Protein AF-A0A2K3P6F0-F1 (afdb_monomer_lite)

Sequence (197 aa):
LASSLGPRFYSNIFKCKQISETGAQQMLLDTQAVKTILLEIPSLGRQTSSAASYSKFVSREMSKAEALLKVILSPVDSVADTYRALLPEGTPMEFQRILELKGLKKADQQSILDDFNKHGPGIKQTQITPTIAPAPPVAPVVPNPTAVGLVASREDVLTRAAALGRGAATTGFKRFLALTEAAKDRKDGPFRKLFNP

InterPro domains:
  IPR031745 Vps53, C-terminal [PF16854] (26-104)
  IPR038260 Vps53, C-terminal domain superfamily [G3DSA:1.10.357.110] (5-129)
  IPR039766 Vacuolar protein sorting-associated protein 53 [PTHR12820] (1-183)

Secondary structure (DSSP, 8-state):
-HHHHHHHHHHHHTT-S---HHHHHHHHHHHHHHHHHHHHHHHHTT--SSHHHHHHHHHHHHHHHHHHHHHHHS-GGGHHHHHHHH-TT--HHHHHHHHHHTT--HHHHHHHHHHHHHTTT----------PPPPP-----------------S--SSS---------S-TTHHHHHHHHHTTTS-S-SGGGGSS--

Organism: Trifolium pratense (NCBI:txid57577)

Foldseek 3Di:
DLVPCLVVVQVVLLVAQAAELVRLVVVLVVLVVVLVVQLCVCVVVVNDPCSVVSNVSSCVSSQLSNLLSVLLNDDLVCSLVSCCVSPVVDDLVVSLSSCSRNVDDPVSSVVSSVVSVVCDPDDDDPPPDDPDDDDDDDDDDDDDDDDDDDDDDDDPDPDPDPDDDPDDDDPPPVVVVVVVVVVVPPPDDPPPPPDDD

Radius of gyration: 29.01 Å; chains: 1; bounding box: 74×65×80 Å

pLDDT: mean 73.56, std 22.17, range [33.72, 97.25]

Structure (mmCIF, N/CA/C/O backbone):
data_AF-A0A2K3P6F0-F1
#
_entry.id   AF-A0A2K3P6F0-F1
#
loop_
_atom_site.group_PDB
_atom_site.id
_atom_site.type_symbol
_atom_site.label_atom_id
_atom_site.label_alt_id
_atom_site.label_comp_id
_atom_site.label_asym_id
_atom_site.label_entity_id
_atom_site.label_seq_id
_atom_site.pdbx_PDB_ins_code
_atom_site.Cartn_x
_atom_site.Cartn_y
_atom_site.Cartn_z
_atom_site.occupancy
_atom_site.B_iso_or_equiv
_atom_site.auth_seq_id
_atom_site.auth_comp_id
_atom_site.auth_asym_id
_atom_site.auth_atom_id
_atom_site.pdbx_PDB_model_num
ATOM 1 N N . LEU A 1 1 ? 2.469 1.420 -19.911 1.00 66.06 1 LEU A N 1
ATOM 2 C CA . LEU A 1 1 ? 1.904 0.329 -19.078 1.00 66.06 1 LEU A CA 1
ATOM 3 C C . LEU A 1 1 ? 2.317 0.485 -17.614 1.00 66.06 1 LEU A C 1
ATOM 5 O O . LEU A 1 1 ? 1.458 0.813 -16.813 1.00 66.06 1 LEU A O 1
ATOM 9 N N . ALA A 1 2 ? 3.606 0.393 -17.264 1.00 72.38 2 ALA A N 1
ATOM 10 C CA . ALA A 1 2 ? 4.069 0.651 -15.890 1.00 72.38 2 ALA A CA 1
ATOM 11 C C . ALA A 1 2 ? 3.702 2.045 -15.351 1.00 72.38 2 ALA A C 1
ATOM 13 O O . ALA A 1 2 ? 3.219 2.152 -14.228 1.00 72.38 2 ALA A O 1
ATOM 14 N N . SER A 1 3 ? 3.861 3.089 -16.177 1.00 76.38 3 SER A N 1
ATOM 15 C CA . SER A 1 3 ? 3.563 4.486 -15.819 1.00 76.38 3 SER A CA 1
ATOM 16 C C . SER A 1 3 ? 2.124 4.718 -15.362 1.00 76.38 3 SER A C 1
ATOM 18 O O . SER A 1 3 ? 1.876 5.627 -14.582 1.00 76.38 3 SER A O 1
ATOM 20 N N . SER A 1 4 ? 1.178 3.898 -15.829 1.00 80.75 4 SER A N 1
ATOM 21 C CA . SER A 1 4 ? -0.219 3.962 -15.402 1.00 80.75 4 SER A CA 1
ATOM 22 C C . SER A 1 4 ? -0.575 2.878 -14.388 1.00 80.75 4 SER A C 1
ATOM 24 O O . SER A 1 4 ? -1.442 3.111 -13.555 1.00 80.75 4 SER A O 1
ATOM 26 N N . LEU A 1 5 ? 0.068 1.708 -14.425 1.00 85.25 5 LEU A N 1
ATOM 27 C CA . LEU A 1 5 ? -0.262 0.587 -13.547 1.00 85.25 5 LEU A CA 1
ATOM 28 C C . LEU A 1 5 ? 0.133 0.843 -12.090 1.00 85.25 5 LEU A C 1
ATOM 30 O O . LEU A 1 5 ? -0.704 0.637 -11.222 1.00 85.25 5 LEU A O 1
ATOM 34 N N . GLY A 1 6 ? 1.357 1.313 -11.823 1.00 84.44 6 GLY A N 1
ATOM 35 C CA . GLY A 1 6 ? 1.846 1.532 -10.453 1.00 84.44 6 GLY A CA 1
ATOM 36 C C . GLY A 1 6 ? 0.953 2.486 -9.645 1.00 84.44 6 GLY A C 1
ATOM 37 O O . GLY A 1 6 ? 0.367 2.060 -8.646 1.00 84.44 6 GLY A O 1
ATOM 38 N N . PRO A 1 7 ? 0.738 3.729 -10.122 1.00 86.06 7 PRO A N 1
ATOM 39 C CA . PRO A 1 7 ? -0.142 4.682 -9.449 1.00 86.06 7 PRO A CA 1
ATOM 40 C C . PRO A 1 7 ? -1.581 4.169 -9.308 1.00 86.06 7 PRO A C 1
ATOM 42 O O . PRO A 1 7 ? -2.187 4.285 -8.245 1.00 86.06 7 PRO A O 1
ATOM 45 N N . ARG A 1 8 ? -2.135 3.539 -10.357 1.00 89.12 8 ARG A N 1
ATOM 46 C CA . ARG A 1 8 ? -3.507 3.005 -10.315 1.00 89.12 8 ARG A CA 1
ATOM 47 C C . ARG A 1 8 ? -3.648 1.840 -9.345 1.00 89.12 8 ARG A C 1
ATOM 49 O O . ARG A 1 8 ? -4.701 1.720 -8.729 1.00 89.12 8 ARG A O 1
ATOM 56 N N . PHE A 1 9 ? -2.631 0.991 -9.216 1.00 90.19 9 PHE A N 1
ATOM 57 C CA . PHE A 1 9 ? -2.636 -0.130 -8.283 1.00 90.19 9 PHE A CA 1
ATOM 58 C C . PHE A 1 9 ? -2.706 0.382 -6.844 1.00 90.19 9 PHE A C 1
ATOM 60 O O . PHE A 1 9 ? -3.636 0.023 -6.128 1.00 90.19 9 PHE A O 1
ATOM 67 N N . TYR A 1 10 ? -1.821 1.314 -6.475 1.00 90.62 10 TYR A N 1
ATOM 68 C CA . TYR A 1 10 ? -1.845 1.976 -5.168 1.00 90.62 10 TYR A CA 1
ATOM 69 C C . TYR A 1 10 ? -3.210 2.623 -4.877 1.00 90.62 10 TYR A C 1
ATOM 71 O O . TYR A 1 10 ? -3.832 2.335 -3.855 1.00 90.62 10 TYR A O 1
ATOM 79 N N . SER A 1 11 ? -3.746 3.414 -5.816 1.00 91.31 11 SER A N 1
ATOM 80 C CA . SER A 1 11 ? -5.068 4.036 -5.656 1.00 91.31 11 SER A CA 1
ATOM 81 C C . SER A 1 11 ? -6.217 3.029 -5.560 1.00 91.31 11 SER A C 1
ATOM 83 O O . SER A 1 11 ? -7.222 3.314 -4.915 1.00 91.31 11 SER A O 1
ATOM 85 N N . ASN A 1 12 ? -6.116 1.869 -6.213 1.00 92.88 12 ASN A N 1
ATOM 86 C CA . ASN A 1 12 ? -7.161 0.850 -6.162 1.00 92.88 12 ASN A CA 1
ATOM 87 C C . ASN A 1 12 ? -7.203 0.123 -4.813 1.00 92.88 12 ASN A C 1
ATOM 89 O O . ASN A 1 12 ? -8.292 -0.275 -4.413 1.00 92.88 12 ASN A O 1
ATOM 93 N N . ILE A 1 13 ? -6.085 0.010 -4.084 1.00 94.00 13 ILE A N 1
ATOM 94 C CA . ILE A 1 13 ? -6.097 -0.569 -2.730 1.00 94.00 13 ILE A CA 1
ATOM 95 C C . ILE A 1 13 ? -6.965 0.287 -1.792 1.00 94.00 13 ILE A C 1
ATOM 97 O O . ILE A 1 13 ? -7.794 -0.243 -1.059 1.00 94.00 13 ILE A O 1
ATOM 101 N N . PHE A 1 14 ? -6.884 1.616 -1.896 1.00 93.69 14 PHE A N 1
ATOM 102 C CA . PHE A 1 14 ? -7.736 2.538 -1.129 1.00 93.69 14 PHE A CA 1
ATOM 103 C C . PHE A 1 14 ? -9.224 2.522 -1.507 1.00 93.69 14 PHE A C 1
ATOM 105 O O . PHE A 1 14 ? -10.037 3.126 -0.808 1.00 93.69 14 PHE A O 1
ATOM 112 N N . LYS A 1 15 ? -9.607 1.856 -2.603 1.00 93.38 15 LYS A N 1
ATOM 113 C CA . LYS A 1 15 ? -11.022 1.663 -2.962 1.00 93.38 15 LYS A CA 1
ATOM 114 C C . LYS A 1 15 ? -11.649 0.467 -2.254 1.00 93.38 15 LYS A C 1
ATOM 116 O O . LYS A 1 15 ? -12.871 0.331 -2.279 1.00 93.38 15 LYS A O 1
ATOM 121 N N . CYS A 1 16 ? -10.845 -0.404 -1.649 1.00 92.94 16 CYS A N 1
ATOM 122 C CA . CYS A 1 16 ? -11.364 -1.474 -0.814 1.00 92.94 16 CYS A CA 1
ATOM 123 C C . CYS A 1 16 ? -12.091 -0.870 0.396 1.00 92.94 16 CYS A C 1
ATOM 125 O O . CYS A 1 16 ? -11.668 0.138 0.953 1.00 92.94 16 CYS A O 1
ATOM 127 N N . LYS A 1 17 ? -13.205 -1.483 0.809 1.00 92.19 17 LYS A N 1
ATOM 128 C CA . LYS A 1 17 ? -13.909 -1.076 2.036 1.00 92.19 17 LYS A CA 1
ATOM 129 C C . LYS A 1 17 ? -13.172 -1.563 3.282 1.00 92.19 17 LYS A C 1
ATOM 131 O O . LYS A 1 17 ? -13.077 -0.847 4.265 1.00 92.19 17 LYS A O 1
ATOM 136 N N . GLN A 1 18 ? -12.706 -2.804 3.219 1.00 94.38 18 GLN A N 1
ATOM 137 C CA . GLN A 1 18 ? -11.930 -3.482 4.244 1.00 94.38 18 GLN A CA 1
ATOM 138 C C . GLN A 1 18 ? -11.065 -4.539 3.557 1.00 94.38 18 GLN A C 1
ATOM 140 O O . GLN A 1 18 ? -11.449 -5.063 2.505 1.00 94.38 18 GLN A O 1
ATOM 145 N N . ILE A 1 19 ? -9.930 -4.865 4.153 1.00 95.94 19 ILE A N 1
ATOM 146 C CA . ILE A 1 19 ? -9.002 -5.890 3.698 1.00 95.94 19 ILE A CA 1
ATOM 147 C C . ILE A 1 19 ? -8.719 -6.782 4.905 1.00 95.94 19 ILE A C 1
ATOM 149 O O . ILE A 1 19 ? -8.200 -6.318 5.918 1.00 95.94 19 ILE A O 1
ATOM 153 N N . SER A 1 20 ? -9.102 -8.058 4.813 1.00 95.50 20 SER A N 1
ATOM 154 C CA . SER A 1 20 ? -8.792 -9.033 5.860 1.00 95.50 20 SER A CA 1
ATOM 155 C C . SER A 1 20 ? -7.288 -9.277 5.933 1.00 95.50 20 SER A C 1
ATOM 157 O O . SER A 1 20 ? -6.569 -9.068 4.958 1.00 95.50 20 SER A O 1
ATOM 159 N N . GLU A 1 21 ? -6.810 -9.791 7.062 1.00 93.38 21 GLU A N 1
ATOM 160 C CA . GLU A 1 21 ? -5.396 -10.135 7.223 1.00 93.38 21 GLU A CA 1
ATOM 161 C C . GLU A 1 21 ? -4.917 -11.118 6.142 1.00 93.38 21 GLU A C 1
ATOM 163 O O . GLU A 1 21 ? -3.94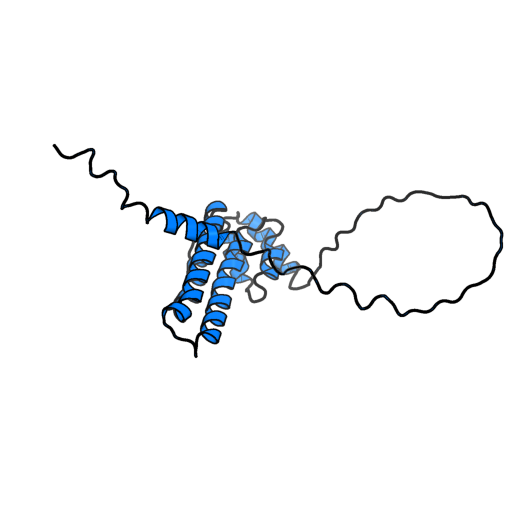5 -10.847 5.439 1.00 93.38 21 GLU A O 1
ATOM 168 N N . THR A 1 22 ? -5.657 -12.209 5.926 1.00 95.75 22 THR A N 1
ATOM 169 C CA . THR A 1 22 ? -5.357 -13.191 4.871 1.00 95.75 22 THR A CA 1
ATOM 170 C C . THR A 1 22 ? -5.427 -12.583 3.469 1.00 95.75 22 THR A C 1
ATOM 172 O O . THR A 1 22 ? -4.601 -12.897 2.613 1.00 95.75 22 THR A O 1
ATOM 175 N N . GLY A 1 23 ? -6.371 -11.666 3.231 1.00 95.50 23 GLY A N 1
ATOM 176 C CA . GLY A 1 23 ? -6.487 -10.939 1.969 1.00 95.50 23 GLY A CA 1
ATOM 177 C C . GLY A 1 23 ? -5.287 -10.027 1.722 1.00 95.50 23 GLY A C 1
ATOM 178 O O . GLY A 1 23 ? -4.731 -10.032 0.629 1.00 95.50 23 GLY A O 1
ATOM 179 N N . ALA A 1 24 ? -4.834 -9.301 2.745 1.00 96.12 24 ALA A N 1
ATOM 180 C CA . ALA A 1 24 ? -3.652 -8.450 2.668 1.00 96.12 24 ALA A CA 1
ATOM 181 C C . ALA A 1 24 ? -2.368 -9.270 2.452 1.00 96.12 24 ALA A C 1
ATOM 183 O O . ALA A 1 24 ? -1.518 -8.858 1.662 1.00 96.12 24 ALA A O 1
ATOM 184 N N . GLN A 1 25 ? -2.244 -10.444 3.085 1.00 96.88 25 GLN A N 1
ATOM 185 C CA . GLN A 1 25 ? -1.130 -11.371 2.850 1.00 96.88 25 GLN A CA 1
ATOM 186 C C . GLN A 1 25 ? -1.082 -11.811 1.382 1.00 96.88 25 GLN A C 1
ATOM 188 O O . GLN A 1 25 ? -0.035 -11.695 0.745 1.00 96.88 25 GLN A O 1
ATOM 193 N N . GLN A 1 26 ? -2.213 -12.247 0.819 1.00 97.19 26 GLN A N 1
ATOM 194 C CA . GLN A 1 26 ? -2.269 -12.671 -0.580 1.00 97.19 26 GLN A CA 1
ATOM 195 C C . GLN A 1 26 ? -2.020 -11.504 -1.544 1.00 97.19 26 GLN A C 1
ATOM 197 O O . GLN A 1 26 ? -1.203 -11.624 -2.454 1.00 97.19 26 GLN A O 1
ATOM 202 N N . MET A 1 27 ? -2.636 -10.343 -1.300 1.00 96.50 27 MET A N 1
ATOM 203 C CA . MET A 1 27 ? -2.393 -9.139 -2.098 1.00 96.50 27 MET A CA 1
ATOM 204 C C . MET A 1 27 ? -0.917 -8.729 -2.080 1.00 96.50 27 MET A C 1
ATOM 206 O O . MET A 1 27 ? -0.412 -8.237 -3.090 1.00 96.50 27 MET A O 1
ATOM 210 N N . LEU A 1 28 ? -0.205 -8.929 -0.966 1.00 96.81 28 LEU A N 1
ATOM 211 C CA . LEU A 1 28 ? 1.223 -8.633 -0.879 1.00 96.81 28 LEU A CA 1
ATOM 212 C C . LEU A 1 28 ? 2.047 -9.582 -1.761 1.00 96.81 28 LEU A C 1
ATOM 214 O O . LEU A 1 28 ? 2.931 -9.114 -2.482 1.00 96.81 28 LEU A O 1
ATOM 218 N N . LEU A 1 29 ? 1.728 -10.880 -1.767 1.00 97.25 29 LEU A N 1
ATOM 219 C CA . LEU A 1 29 ? 2.357 -11.859 -2.664 1.00 97.25 29 LEU A CA 1
ATOM 220 C C . LEU A 1 29 ? 2.105 -11.510 -4.137 1.00 97.25 29 LEU A C 1
ATOM 222 O O . LEU A 1 29 ? 3.042 -11.467 -4.938 1.00 97.25 29 LEU A O 1
ATOM 226 N N . ASP A 1 30 ? 0.861 -11.180 -4.480 1.00 95.44 30 ASP A N 1
ATOM 227 C CA . ASP A 1 30 ? 0.480 -10.799 -5.840 1.00 95.44 30 ASP A CA 1
ATOM 228 C C . ASP A 1 30 ? 1.199 -9.511 -6.271 1.00 95.44 30 ASP A C 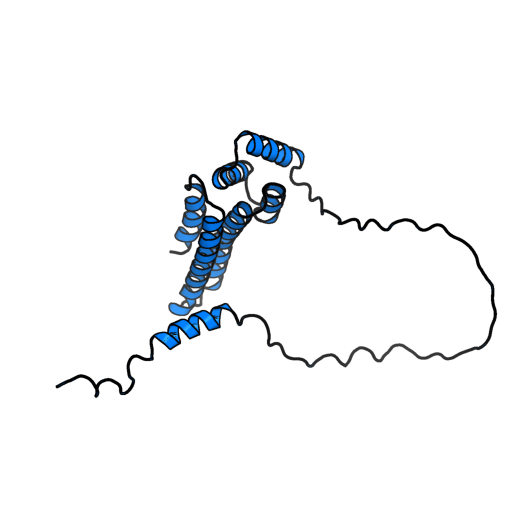1
ATOM 230 O O . ASP A 1 30 ? 1.701 -9.409 -7.392 1.00 95.44 30 ASP A O 1
ATOM 234 N N . THR A 1 31 ? 1.337 -8.541 -5.362 1.00 95.69 31 THR A N 1
ATOM 235 C CA . THR A 1 31 ? 2.079 -7.291 -5.602 1.00 95.69 31 THR A CA 1
ATOM 236 C C . THR A 1 31 ? 3.544 -7.573 -5.944 1.00 95.69 31 THR A C 1
ATOM 238 O O . THR A 1 31 ? 4.088 -6.971 -6.874 1.00 95.69 31 THR A O 1
ATOM 241 N N . GLN A 1 32 ? 4.185 -8.513 -5.243 1.00 96.00 32 GLN A N 1
ATOM 242 C CA . GLN A 1 32 ? 5.564 -8.923 -5.526 1.00 96.00 32 GLN A CA 1
ATOM 243 C C . GLN A 1 32 ? 5.698 -9.639 -6.870 1.00 96.00 32 GLN A C 1
ATOM 245 O O . GLN A 1 32 ? 6.648 -9.373 -7.617 1.00 96.00 32 GLN A O 1
ATOM 250 N N . ALA A 1 33 ? 4.734 -10.496 -7.214 1.00 95.12 33 ALA A N 1
ATOM 251 C CA . ALA A 1 33 ? 4.689 -11.152 -8.515 1.00 95.12 33 ALA A CA 1
ATOM 252 C C . ALA A 1 33 ? 4.545 -10.120 -9.647 1.00 95.12 33 ALA A C 1
ATOM 254 O O . ALA A 1 33 ? 5.340 -10.121 -10.587 1.00 95.12 33 ALA A O 1
ATOM 255 N N . VAL A 1 34 ? 3.608 -9.172 -9.520 1.00 93.81 34 VAL A N 1
ATOM 256 C CA . VAL A 1 34 ? 3.411 -8.086 -10.494 1.00 93.81 34 VAL A CA 1
ATOM 257 C C . VAL A 1 34 ? 4.665 -7.223 -10.618 1.00 93.81 34 VAL A C 1
ATOM 259 O O . VAL A 1 34 ? 5.094 -6.935 -11.733 1.00 93.81 34 VAL A O 1
ATOM 262 N N . LYS A 1 35 ? 5.297 -6.839 -9.501 1.00 94.31 35 LYS A N 1
ATOM 263 C CA . LYS A 1 35 ? 6.553 -6.072 -9.512 1.00 94.31 35 LYS A CA 1
ATOM 264 C C . LYS A 1 35 ? 7.647 -6.810 -10.280 1.00 94.31 35 LYS A C 1
ATOM 266 O O . LYS A 1 35 ? 8.296 -6.204 -11.126 1.00 94.31 35 LYS A O 1
ATOM 271 N N . THR A 1 36 ? 7.812 -8.105 -10.018 1.00 93.75 36 THR A N 1
ATOM 272 C CA . THR A 1 36 ? 8.792 -8.954 -10.708 1.00 93.75 36 THR A CA 1
ATOM 273 C C . THR A 1 36 ? 8.522 -8.993 -12.208 1.00 93.75 36 THR A C 1
ATOM 275 O O . THR A 1 36 ? 9.406 -8.662 -12.990 1.00 93.75 36 THR A O 1
ATOM 278 N N . ILE A 1 37 ? 7.285 -9.291 -12.619 1.00 92.12 37 ILE A N 1
ATOM 279 C CA . ILE A 1 37 ? 6.902 -9.335 -14.037 1.00 92.12 37 ILE A CA 1
ATOM 280 C C . ILE A 1 37 ? 7.171 -7.987 -14.711 1.00 92.12 37 ILE A C 1
ATOM 282 O O . ILE A 1 37 ? 7.752 -7.946 -15.791 1.00 92.12 37 ILE A O 1
ATOM 286 N N . LEU A 1 38 ? 6.792 -6.875 -14.072 1.00 90.88 38 LEU A N 1
ATOM 287 C CA . LEU A 1 38 ? 7.016 -5.544 -14.626 1.00 90.88 38 LEU A CA 1
ATOM 288 C C . LEU A 1 38 ? 8.499 -5.248 -14.829 1.00 90.88 38 LEU A C 1
ATOM 290 O O . LEU A 1 38 ? 8.823 -4.645 -15.848 1.00 90.88 38 LEU A O 1
ATOM 294 N N . LEU A 1 39 ? 9.373 -5.656 -13.905 1.00 91.00 39 LEU A N 1
ATOM 295 C CA . LEU A 1 39 ? 10.823 -5.457 -14.005 1.00 91.00 39 LEU A CA 1
ATOM 296 C C . LEU A 1 39 ? 11.480 -6.310 -15.099 1.00 91.00 39 LEU A C 1
ATOM 298 O O . LEU A 1 39 ? 12.493 -5.885 -15.647 1.00 91.00 39 LEU A O 1
ATOM 302 N N . GLU A 1 40 ? 10.888 -7.449 -15.460 1.00 89.88 40 GLU A N 1
ATOM 303 C CA . GLU A 1 40 ? 11.360 -8.301 -16.560 1.00 89.88 40 GLU A CA 1
ATOM 304 C C . GLU A 1 40 ? 10.936 -7.769 -17.949 1.00 89.88 40 GLU A C 1
ATOM 306 O O . GLU A 1 40 ? 11.546 -8.097 -18.959 1.00 89.88 40 GLU A O 1
ATOM 311 N N . ILE A 1 41 ? 9.929 -6.892 -18.061 1.00 88.19 41 ILE A N 1
ATOM 312 C CA . ILE A 1 41 ? 9.446 -6.412 -19.378 1.00 88.19 41 ILE A CA 1
ATOM 313 C C . ILE A 1 41 ? 10.561 -5.836 -20.286 1.00 88.19 41 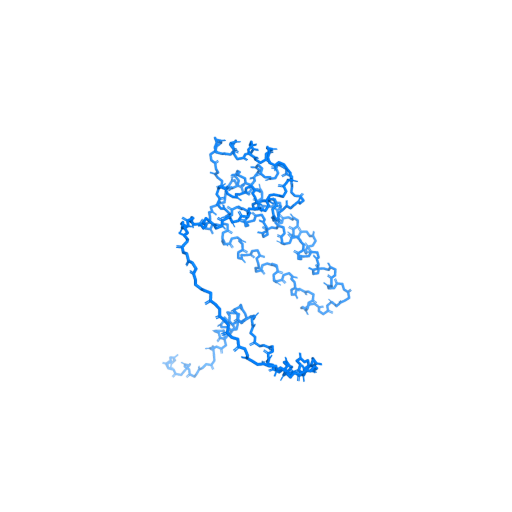ILE A C 1
ATOM 315 O O . ILE A 1 41 ? 10.599 -6.199 -21.467 1.00 88.19 41 ILE A O 1
ATOM 319 N N . PRO A 1 42 ? 11.480 -4.966 -19.813 1.00 86.00 42 PRO A N 1
ATOM 320 C CA . PRO A 1 42 ? 12.544 -4.429 -20.664 1.00 86.00 42 PRO A CA 1
ATOM 321 C C . PRO A 1 42 ? 13.503 -5.500 -21.206 1.00 86.00 42 PRO A C 1
ATOM 323 O O . PRO A 1 42 ? 13.970 -5.369 -22.341 1.00 86.00 42 PRO A O 1
ATOM 326 N N . SER A 1 43 ? 13.778 -6.561 -20.430 1.00 81.56 43 SER A N 1
ATOM 327 C CA . SER A 1 43 ? 14.650 -7.664 -20.860 1.00 81.56 43 SER A CA 1
ATOM 328 C C . SER A 1 43 ? 13.971 -8.529 -21.926 1.00 81.56 43 SER A C 1
ATOM 330 O O . SER A 1 43 ? 14.624 -8.901 -22.901 1.00 81.56 43 SER A O 1
ATOM 332 N N . LEU A 1 44 ? 12.653 -8.744 -21.826 1.00 81.44 44 LEU A N 1
ATOM 333 C CA . LEU A 1 44 ? 11.858 -9.427 -22.855 1.00 81.44 44 LEU A CA 1
ATOM 334 C C . LEU A 1 44 ? 11.807 -8.639 -24.177 1.00 81.44 44 LEU A C 1
ATOM 336 O O . LEU A 1 44 ? 11.816 -9.229 -25.255 1.00 81.44 44 LEU A O 1
ATOM 340 N N . GLY A 1 45 ? 11.771 -7.306 -24.106 1.00 76.62 45 GLY A N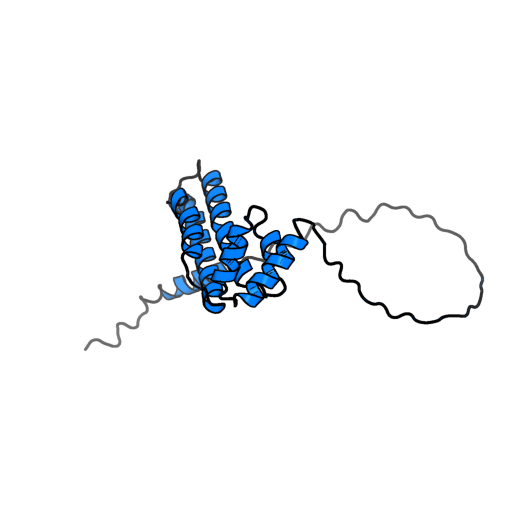 1
ATOM 341 C CA . GLY A 1 45 ? 11.663 -6.428 -25.277 1.00 76.62 45 GLY A CA 1
ATOM 342 C C . GLY A 1 45 ? 12.986 -6.043 -25.951 1.00 76.62 45 GLY A C 1
ATOM 343 O O . GLY A 1 45 ? 12.956 -5.237 -26.880 1.00 76.62 45 GLY A O 1
ATOM 344 N N . ARG A 1 46 ? 14.145 -6.539 -25.476 1.00 74.88 46 ARG A N 1
ATOM 345 C CA . ARG A 1 46 ? 15.500 -6.076 -25.878 1.00 74.88 46 ARG A CA 1
ATOM 346 C C . ARG A 1 46 ? 15.689 -4.546 -25.794 1.00 74.88 46 ARG A C 1
ATOM 348 O O . ARG A 1 46 ? 16.527 -3.974 -26.486 1.00 74.88 46 ARG A O 1
ATOM 355 N N . GLN A 1 47 ? 14.926 -3.868 -24.938 1.00 68.94 47 GLN A N 1
ATOM 356 C CA . GLN A 1 47 ? 14.964 -2.414 -24.766 1.00 68.94 47 GLN A CA 1
ATOM 357 C C . GLN A 1 47 ? 15.928 -2.072 -23.626 1.00 68.94 47 GLN A C 1
ATOM 359 O O . GLN A 1 47 ? 15.555 -2.116 -22.457 1.00 68.94 47 GLN A O 1
ATOM 364 N N . THR A 1 48 ? 17.185 -1.756 -23.946 1.00 65.44 48 THR A N 1
ATOM 365 C CA . THR A 1 48 ? 18.243 -1.556 -22.936 1.00 65.44 48 THR A CA 1
ATOM 366 C C . THR A 1 48 ? 18.430 -0.094 -22.523 1.00 65.44 48 THR A C 1
ATOM 368 O O . THR A 1 48 ? 18.761 0.186 -21.373 1.00 65.44 48 THR A O 1
ATOM 371 N N . SER A 1 49 ? 18.168 0.855 -23.422 1.00 63.25 49 SER A N 1
ATOM 372 C CA . SER A 1 49 ? 18.497 2.278 -23.253 1.00 63.25 49 SER A CA 1
ATOM 373 C C . SER A 1 49 ? 17.587 3.037 -22.274 1.00 63.25 49 SER A C 1
ATOM 375 O O . SER A 1 49 ? 18.018 4.028 -21.691 1.00 63.25 49 SER A O 1
ATOM 377 N N . SER A 1 50 ? 16.362 2.565 -22.025 1.00 68.19 50 SER A N 1
ATOM 378 C CA . SER A 1 50 ? 15.408 3.163 -21.067 1.00 68.19 50 SER A CA 1
ATOM 379 C C . SER A 1 50 ? 15.118 2.277 -19.843 1.00 68.19 50 SER A C 1
ATOM 381 O O . SER A 1 50 ? 14.377 2.682 -18.939 1.00 68.19 50 SER A O 1
ATOM 383 N N . ALA A 1 51 ? 15.736 1.091 -19.775 1.00 78.38 51 ALA A N 1
ATOM 384 C CA . ALA A 1 51 ? 15.450 0.069 -18.769 1.00 78.38 51 ALA A CA 1
ATOM 385 C C . ALA A 1 51 ? 15.716 0.549 -17.335 1.00 78.38 51 ALA A C 1
ATOM 387 O O . ALA A 1 51 ? 14.928 0.275 -16.436 1.00 78.38 51 ALA A O 1
ATOM 388 N N . ALA A 1 52 ? 16.786 1.317 -17.108 1.00 84.62 52 ALA A N 1
ATOM 389 C CA . ALA A 1 52 ? 17.154 1.768 -15.765 1.00 84.62 52 ALA A CA 1
ATOM 390 C C . ALA A 1 52 ? 16.123 2.739 -15.157 1.00 84.62 52 ALA A C 1
ATOM 392 O O . ALA A 1 52 ? 15.721 2.576 -14.003 1.00 84.62 52 ALA A O 1
ATOM 393 N N . SER A 1 53 ? 15.668 3.734 -15.924 1.00 87.50 53 SER A N 1
ATOM 394 C CA . SER A 1 53 ? 14.654 4.698 -15.470 1.00 87.50 53 SER A CA 1
ATOM 395 C C . SER A 1 53 ? 13.298 4.029 -15.268 1.00 87.50 53 SER A C 1
ATOM 397 O O . SER A 1 53 ? 12.623 4.288 -14.271 1.00 87.50 53 SER A O 1
ATOM 399 N N . TYR A 1 54 ? 12.933 3.114 -16.169 1.00 89.12 54 TYR A N 1
ATOM 400 C CA . TYR A 1 54 ? 11.731 2.299 -16.040 1.00 89.12 54 TYR A CA 1
ATOM 401 C C . TYR A 1 54 ? 11.758 1.443 -14.764 1.00 89.12 54 TYR A C 1
ATOM 403 O O . TYR A 1 54 ? 10.824 1.504 -13.964 1.00 89.12 54 TYR A O 1
ATOM 411 N N . SER A 1 55 ? 12.842 0.701 -14.521 1.00 90.31 55 SER A N 1
ATOM 412 C CA . SER A 1 55 ? 12.959 -0.178 -13.353 1.00 90.31 55 SER A CA 1
ATOM 413 C C . SER A 1 55 ? 12.960 0.601 -12.042 1.00 90.31 55 SER A C 1
ATOM 415 O O . SER A 1 55 ? 12.345 0.159 -11.071 1.00 90.31 55 SER A O 1
ATOM 417 N N . LYS A 1 56 ? 13.579 1.791 -12.008 1.00 91.88 56 LYS A N 1
ATOM 418 C CA . LYS A 1 56 ? 13.494 2.707 -10.858 1.00 91.88 56 LYS A CA 1
ATOM 419 C C . LYS A 1 56 ? 12.057 3.163 -10.609 1.00 91.88 56 LYS A C 1
ATOM 421 O O . LYS A 1 56 ? 11.603 3.126 -9.467 1.00 91.88 56 LYS A O 1
ATOM 426 N N . PHE A 1 57 ? 11.338 3.552 -11.662 1.00 91.19 57 PHE A N 1
ATOM 427 C CA . PHE A 1 57 ? 9.942 3.972 -11.559 1.00 91.19 57 PHE A CA 1
ATOM 428 C C . PHE A 1 57 ? 9.042 2.839 -11.045 1.00 91.19 57 PHE A C 1
ATOM 430 O O . PHE A 1 57 ? 8.346 3.020 -10.049 1.00 91.19 57 PHE A O 1
ATOM 437 N N . VAL A 1 58 ? 9.105 1.651 -11.660 1.00 92.69 58 VAL A N 1
ATOM 438 C CA . VAL A 1 58 ? 8.345 0.464 -11.226 1.00 92.69 58 VAL A CA 1
ATOM 439 C C . VAL A 1 58 ? 8.675 0.111 -9.783 1.00 92.69 58 VAL A C 1
ATOM 441 O O . VAL A 1 58 ? 7.771 -0.099 -8.979 1.00 92.69 58 VAL A O 1
ATOM 444 N N . SER A 1 59 ? 9.963 0.081 -9.435 1.00 93.19 59 SER A N 1
ATOM 445 C CA . SER A 1 59 ? 10.392 -0.241 -8.075 1.00 93.19 59 SER A CA 1
ATOM 446 C C . SER A 1 59 ? 9.820 0.746 -7.070 1.00 93.19 59 SER A C 1
ATOM 448 O O . SER A 1 59 ? 9.297 0.309 -6.051 1.00 93.19 59 SER A O 1
ATOM 450 N N . ARG A 1 60 ? 9.859 2.053 -7.354 1.00 92.25 60 ARG A N 1
ATOM 451 C CA . ARG A 1 60 ? 9.300 3.085 -6.474 1.00 92.25 60 ARG A CA 1
ATOM 452 C C . ARG A 1 60 ? 7.794 2.916 -6.291 1.00 92.25 60 ARG A C 1
ATOM 454 O O . ARG A 1 60 ? 7.333 2.852 -5.157 1.00 92.25 60 ARG A O 1
ATOM 461 N N . GLU A 1 61 ? 7.042 2.822 -7.383 1.00 91.69 61 GLU A N 1
ATOM 462 C CA . GLU A 1 61 ? 5.577 2.794 -7.316 1.00 91.69 61 GLU A CA 1
ATOM 463 C C . GLU A 1 61 ? 5.050 1.495 -6.701 1.00 91.69 61 GLU A C 1
ATOM 465 O O . GLU A 1 61 ? 4.178 1.533 -5.836 1.00 91.69 61 GLU A O 1
ATOM 470 N N . MET A 1 62 ? 5.631 0.348 -7.058 1.00 94.31 62 MET A N 1
ATOM 471 C CA . MET A 1 62 ? 5.233 -0.933 -6.470 1.00 94.31 62 MET A CA 1
ATOM 472 C C . MET A 1 62 ? 5.642 -1.037 -4.994 1.00 94.31 62 MET A C 1
ATOM 474 O O . MET A 1 62 ? 4.876 -1.567 -4.194 1.00 94.31 62 MET A O 1
ATOM 478 N N . SER A 1 63 ? 6.795 -0.478 -4.598 1.00 94.44 63 SER A N 1
ATOM 479 C CA . SER A 1 63 ? 7.222 -0.515 -3.187 1.00 94.44 63 SER A CA 1
ATOM 480 C C . SER A 1 63 ? 6.302 0.297 -2.271 1.00 94.44 63 SER A C 1
ATOM 482 O O . SER A 1 63 ? 6.145 -0.072 -1.112 1.00 94.44 63 SER A O 1
ATOM 484 N N . LYS A 1 64 ? 5.645 1.355 -2.773 1.00 93.75 64 LYS A N 1
ATOM 485 C CA . LYS A 1 64 ? 4.612 2.085 -2.013 1.00 93.75 64 LYS A CA 1
ATOM 486 C C . LYS A 1 64 ? 3.399 1.206 -1.715 1.00 93.75 64 LYS A C 1
ATOM 488 O O . LYS A 1 64 ? 2.899 1.209 -0.595 1.00 93.75 64 LYS A O 1
ATOM 493 N N . ALA A 1 65 ? 2.944 0.430 -2.700 1.00 94.88 65 ALA A N 1
ATOM 494 C CA . ALA A 1 65 ? 1.847 -0.515 -2.506 1.00 94.88 65 ALA A CA 1
ATOM 495 C C . ALA A 1 65 ? 2.230 -1.636 -1.524 1.00 94.88 65 ALA A C 1
ATOM 497 O O . ALA A 1 65 ? 1.444 -1.969 -0.640 1.00 94.88 65 ALA A O 1
ATOM 498 N N . GLU A 1 66 ? 3.458 -2.161 -1.614 1.00 96.31 66 GLU A N 1
ATOM 499 C CA . GLU A 1 66 ? 3.977 -3.132 -0.640 1.00 96.31 66 GLU A CA 1
ATOM 500 C C . GLU A 1 66 ? 4.041 -2.547 0.777 1.00 96.31 66 GLU A C 1
ATOM 502 O O . GLU A 1 66 ? 3.649 -3.212 1.732 1.00 96.31 66 GLU A O 1
ATOM 507 N N . ALA A 1 67 ? 4.537 -1.315 0.921 1.00 96.31 67 ALA A N 1
ATOM 508 C CA . ALA A 1 67 ? 4.599 -0.611 2.197 1.00 96.31 67 ALA A CA 1
ATOM 509 C C . ALA A 1 67 ? 3.203 -0.466 2.812 1.00 96.31 67 ALA A C 1
ATOM 511 O O . ALA A 1 67 ? 3.002 -0.849 3.960 1.00 96.31 67 ALA A O 1
ATOM 512 N N . LEU A 1 68 ? 2.221 -0.016 2.029 1.00 95.88 68 LEU A N 1
ATOM 513 C CA . LEU A 1 68 ? 0.838 0.117 2.477 1.00 95.88 68 LEU A CA 1
ATOM 514 C C . LEU A 1 68 ? 0.242 -1.218 2.944 1.00 95.88 68 LEU A C 1
ATOM 516 O O . LEU A 1 68 ? -0.326 -1.285 4.033 1.00 95.88 68 LEU A O 1
ATOM 520 N N . LEU A 1 69 ? 0.413 -2.297 2.173 1.00 96.88 69 LEU A N 1
ATOM 521 C CA . LEU A 1 69 ? -0.078 -3.625 2.560 1.00 96.88 69 LEU A CA 1
ATOM 522 C C . LEU A 1 69 ? 0.608 -4.140 3.834 1.00 96.88 69 LEU A C 1
ATOM 524 O O . LEU A 1 69 ? -0.045 -4.741 4.682 1.00 96.88 69 LEU A O 1
ATOM 528 N N . LYS A 1 70 ? 1.901 -3.851 4.020 1.00 97.25 70 LYS A N 1
ATOM 529 C CA . LYS A 1 70 ? 2.627 -4.178 5.259 1.00 97.25 70 LYS A CA 1
ATOM 530 C C . LYS A 1 70 ? 2.105 -3.402 6.466 1.00 97.25 70 LYS A C 1
ATOM 532 O O . LYS A 1 70 ? 1.999 -3.986 7.539 1.00 97.25 70 LYS A O 1
ATOM 537 N N . VAL A 1 71 ? 1.735 -2.130 6.303 1.00 96.69 71 VAL A N 1
ATOM 538 C CA . VAL A 1 71 ? 1.075 -1.366 7.376 1.00 96.69 71 VAL A CA 1
ATOM 539 C C . VAL A 1 71 ? -0.280 -1.994 7.711 1.00 96.69 71 VAL A C 1
ATOM 541 O O . VAL A 1 71 ? -0.581 -2.193 8.883 1.00 96.69 71 VAL A O 1
ATOM 544 N N . ILE A 1 72 ? -1.072 -2.406 6.716 1.00 96.00 72 ILE A N 1
ATOM 545 C CA . ILE A 1 72 ? -2.351 -3.101 6.959 1.00 96.00 72 ILE A CA 1
ATOM 546 C C . ILE A 1 72 ? -2.146 -4.419 7.720 1.00 96.00 72 ILE A C 1
ATOM 548 O O . ILE A 1 72 ? -2.973 -4.769 8.559 1.00 96.00 72 ILE A O 1
ATOM 552 N N . LEU A 1 73 ? -1.045 -5.130 7.477 1.00 96.12 73 LEU A N 1
ATOM 553 C CA . LEU A 1 73 ? -0.693 -6.368 8.182 1.00 96.12 73 LEU A CA 1
ATOM 554 C C . LEU A 1 73 ? -0.086 -6.147 9.572 1.00 96.12 73 LEU A C 1
ATOM 556 O O . LEU A 1 73 ? -0.027 -7.087 10.359 1.00 96.12 73 LEU A O 1
ATOM 560 N N . SER A 1 74 ? 0.357 -4.933 9.894 1.00 96.12 74 SER A N 1
ATOM 561 C CA . SER A 1 74 ? 0.988 -4.657 11.186 1.00 96.12 74 SER A CA 1
ATOM 562 C C . SER A 1 74 ? 0.004 -4.802 12.357 1.00 96.12 74 SER A C 1
ATOM 564 O O . SER A 1 74 ? -1.201 -4.583 12.177 1.00 96.12 74 SER A O 1
ATOM 566 N N . PRO A 1 75 ? 0.477 -5.180 13.556 1.00 94.62 75 PRO A N 1
ATOM 567 C CA . PRO A 1 75 ? -0.341 -5.178 14.765 1.00 94.62 75 PRO A CA 1
ATOM 568 C C . PRO A 1 75 ? -0.969 -3.806 15.029 1.00 94.62 75 PRO A C 1
ATOM 570 O O . PRO A 1 75 ? -0.395 -2.774 14.690 1.00 94.62 75 PRO A O 1
ATOM 573 N N . VAL A 1 76 ? -2.145 -3.788 15.658 1.00 92.38 76 VAL A N 1
ATOM 574 C CA . VAL A 1 76 ? -2.876 -2.540 15.943 1.00 92.38 76 VAL A CA 1
ATOM 575 C C . VAL A 1 76 ? -2.066 -1.615 16.853 1.00 92.38 76 VAL A C 1
ATOM 577 O O . VAL A 1 76 ? -2.047 -0.411 16.625 1.00 92.38 76 VAL A O 1
ATOM 580 N N . ASP A 1 77 ? -1.330 -2.181 17.808 1.00 91.06 77 ASP A N 1
ATOM 581 C CA . ASP A 1 77 ? -0.529 -1.424 18.776 1.00 91.06 77 ASP A CA 1
ATOM 582 C C . ASP A 1 77 ? 0.681 -0.715 18.147 1.00 91.06 77 ASP A C 1
ATOM 584 O O . ASP A 1 77 ? 1.186 0.251 18.706 1.00 91.06 77 ASP A O 1
ATOM 588 N N . SER A 1 78 ? 1.150 -1.174 16.980 1.00 93.44 78 SER A N 1
ATOM 589 C CA . SER A 1 78 ? 2.350 -0.655 16.302 1.00 93.44 78 SER A CA 1
ATOM 590 C C . SER A 1 78 ? 2.084 -0.153 14.880 1.00 93.44 78 SER A C 1
ATOM 592 O O . SER A 1 78 ? 3.017 0.136 14.121 1.00 93.44 78 SER A O 1
ATOM 594 N N . VAL A 1 79 ? 0.810 -0.021 14.494 1.00 94.69 79 VAL A N 1
ATOM 595 C CA . VAL A 1 79 ? 0.412 0.417 13.147 1.00 94.69 79 VAL A CA 1
ATOM 596 C C . VAL A 1 79 ? 0.868 1.846 12.852 1.00 94.69 79 VAL A C 1
ATOM 598 O O . VAL A 1 79 ? 1.287 2.140 11.733 1.00 94.69 79 VAL A O 1
ATOM 601 N N . ALA A 1 80 ? 0.854 2.719 13.862 1.00 94.00 80 ALA A N 1
ATOM 602 C CA . ALA A 1 80 ? 1.315 4.101 13.766 1.00 94.00 80 ALA A CA 1
ATOM 603 C C . ALA A 1 80 ? 2.823 4.184 13.481 1.00 94.00 80 ALA A C 1
ATOM 605 O O . ALA A 1 80 ? 3.247 4.893 12.563 1.00 94.00 80 ALA A O 1
ATOM 606 N N . ASP A 1 81 ? 3.630 3.418 14.215 1.00 93.50 81 ASP A N 1
ATOM 607 C CA . ASP A 1 81 ? 5.080 3.358 14.019 1.00 93.50 81 ASP A CA 1
ATOM 608 C C . ASP A 1 81 ? 5.435 2.735 12.671 1.00 93.50 81 ASP A C 1
ATOM 610 O O . ASP A 1 81 ? 6.270 3.257 11.929 1.00 93.50 81 ASP A O 1
ATOM 614 N N . THR A 1 82 ? 4.743 1.650 12.311 1.00 95.31 82 THR A N 1
ATOM 615 C CA . THR A 1 82 ? 4.942 0.971 11.029 1.00 95.31 82 THR A CA 1
ATOM 616 C C . THR A 1 82 ? 4.601 1.893 9.860 1.00 95.31 82 THR A C 1
ATOM 618 O O . THR A 1 82 ? 5.338 1.930 8.874 1.00 95.31 82 THR A O 1
ATOM 621 N N . TYR A 1 83 ? 3.525 2.680 9.970 1.00 95.06 83 TYR A N 1
ATOM 622 C CA . TYR A 1 83 ? 3.159 3.674 8.964 1.00 95.06 83 TYR A CA 1
ATOM 623 C C . TYR A 1 83 ? 4.261 4.714 8.760 1.00 95.06 83 TYR A C 1
ATOM 625 O O . TYR A 1 83 ? 4.682 4.948 7.631 1.00 95.06 83 TYR A O 1
ATOM 633 N N . ARG A 1 84 ? 4.799 5.273 9.846 1.00 92.56 84 ARG A N 1
ATOM 634 C CA . ARG A 1 84 ? 5.879 6.273 9.786 1.00 92.56 84 ARG A CA 1
ATOM 635 C C . ARG A 1 84 ? 7.166 5.715 9.196 1.00 92.56 84 ARG A C 1
ATOM 637 O O . ARG A 1 84 ? 7.852 6.410 8.454 1.00 92.56 84 ARG A O 1
ATOM 644 N N . ALA A 1 85 ? 7.489 4.466 9.523 1.00 93.69 85 ALA A N 1
ATOM 645 C CA . ALA A 1 85 ? 8.695 3.809 9.041 1.00 93.69 85 ALA A CA 1
ATOM 646 C C . ALA A 1 85 ? 8.611 3.445 7.550 1.00 93.69 85 ALA A C 1
ATOM 648 O O . ALA A 1 85 ? 9.603 3.559 6.831 1.00 93.69 85 ALA A O 1
ATOM 649 N N . LEU A 1 86 ? 7.446 2.985 7.079 1.00 94.62 86 LEU A N 1
ATOM 650 C CA . LEU A 1 86 ? 7.283 2.471 5.716 1.00 94.62 86 LEU A CA 1
ATOM 651 C C . LEU A 1 86 ? 6.758 3.511 4.715 1.00 94.62 86 LEU A C 1
ATOM 653 O O . LEU A 1 86 ? 7.007 3.372 3.517 1.00 94.62 86 LEU A O 1
ATOM 657 N N . LEU A 1 87 ? 6.043 4.536 5.182 1.00 92.25 87 LEU A N 1
ATOM 658 C CA . LEU A 1 87 ? 5.435 5.594 4.371 1.00 92.25 87 LEU A CA 1
ATOM 659 C C . LEU A 1 87 ? 5.776 6.982 4.954 1.00 92.25 87 LEU A C 1
ATOM 661 O O . LEU A 1 87 ? 4.881 7.699 5.398 1.00 92.25 87 LEU A O 1
ATOM 665 N N . PRO A 1 88 ? 7.057 7.400 4.932 1.00 87.81 88 PRO A N 1
ATOM 666 C CA . PRO A 1 88 ? 7.472 8.697 5.480 1.00 87.81 88 PRO A CA 1
ATOM 667 C C . PRO A 1 88 ? 6.875 9.893 4.720 1.00 87.81 88 PRO A C 1
ATOM 669 O O . PRO A 1 88 ? 6.676 10.956 5.294 1.00 87.81 88 PRO A O 1
ATOM 672 N N . GLU A 1 89 ? 6.553 9.701 3.439 1.00 86.94 89 GLU A N 1
ATOM 673 C CA . GLU A 1 89 ? 5.886 10.689 2.578 1.00 86.94 89 GLU A CA 1
ATOM 674 C C . GLU A 1 89 ? 4.350 10.647 2.703 1.00 86.94 89 GLU A C 1
ATOM 676 O O . GLU A 1 89 ? 3.646 11.350 1.979 1.00 86.94 89 GLU A O 1
ATOM 681 N N . GLY A 1 90 ? 3.821 9.758 3.547 1.00 85.56 90 GLY A N 1
ATOM 682 C CA . GLY A 1 90 ? 2.391 9.530 3.693 1.00 85.56 90 GLY A CA 1
ATOM 683 C C . GLY A 1 90 ? 1.704 10.635 4.493 1.00 85.56 90 GLY A C 1
ATOM 684 O O . GLY A 1 90 ? 2.251 11.190 5.446 1.00 85.56 90 GLY A O 1
ATOM 685 N N . THR A 1 91 ? 0.459 10.939 4.140 1.00 91.25 91 THR A N 1
ATOM 686 C CA . THR A 1 91 ? -0.326 11.981 4.826 1.00 91.25 91 THR A CA 1
ATOM 687 C C . THR A 1 91 ? -1.096 11.432 6.038 1.00 91.25 91 THR A C 1
ATOM 689 O O . THR A 1 91 ? -1.433 10.248 6.072 1.00 91.25 91 THR A O 1
ATOM 692 N N . PRO A 1 92 ? -1.470 12.258 7.032 1.00 89.81 92 PRO A N 1
ATOM 693 C CA . PRO A 1 92 ? -2.349 11.813 8.122 1.00 89.81 92 PRO A CA 1
ATOM 694 C C . PRO A 1 92 ? -3.711 11.295 7.628 1.00 89.81 92 PRO A C 1
ATOM 696 O O . PRO A 1 92 ? -4.279 10.372 8.209 1.00 89.81 92 PRO A O 1
ATOM 699 N N . MET A 1 93 ? -4.218 11.843 6.516 1.00 91.75 93 MET A N 1
ATOM 700 C CA . MET A 1 93 ? -5.455 11.371 5.883 1.00 91.75 93 MET A CA 1
ATOM 701 C C . MET A 1 93 ? -5.313 9.956 5.313 1.00 91.75 93 MET A C 1
ATOM 703 O O . MET A 1 93 ? -6.230 9.145 5.437 1.00 91.75 93 MET A O 1
ATOM 707 N N . GLU A 1 94 ? -4.166 9.632 4.711 1.00 93.12 94 GLU A N 1
ATOM 708 C CA . GLU A 1 94 ? -3.875 8.266 4.266 1.00 93.12 94 GLU A CA 1
ATOM 709 C C . GLU A 1 94 ? -3.781 7.302 5.449 1.00 93.12 94 GLU A C 1
ATOM 711 O O . GLU A 1 94 ? -4.323 6.201 5.366 1.00 93.12 94 GLU A O 1
ATOM 716 N N . PHE A 1 95 ? -3.185 7.720 6.571 1.00 95.06 95 PHE A N 1
ATOM 717 C CA . PHE A 1 95 ? -3.143 6.897 7.781 1.00 95.06 95 PHE A CA 1
ATOM 718 C C . PHE A 1 95 ? -4.549 6.573 8.296 1.00 95.06 95 PHE A C 1
ATOM 720 O O . PHE A 1 95 ? -4.872 5.406 8.511 1.00 95.06 95 PHE A O 1
ATOM 727 N N . GLN A 1 96 ? -5.426 7.579 8.394 1.00 94.69 96 GLN A N 1
ATOM 728 C CA . GLN A 1 96 ? -6.831 7.368 8.749 1.00 94.69 96 GLN A CA 1
ATOM 729 C C . GLN A 1 96 ? -7.504 6.359 7.812 1.00 94.69 96 GLN A C 1
ATOM 731 O O . GLN A 1 96 ? -8.162 5.431 8.287 1.00 94.69 96 GLN A O 1
ATOM 736 N N . ARG A 1 97 ? -7.300 6.495 6.495 1.00 95.38 97 ARG A N 1
ATOM 737 C CA . ARG A 1 97 ? -7.833 5.555 5.500 1.00 95.38 97 ARG A CA 1
ATOM 738 C C . ARG A 1 97 ? -7.274 4.141 5.654 1.00 95.38 97 ARG A C 1
ATOM 740 O O . ARG A 1 97 ? -8.014 3.184 5.462 1.00 95.38 97 ARG A O 1
ATOM 747 N N . ILE A 1 98 ? -6.008 3.979 6.030 1.00 95.62 98 ILE A N 1
ATOM 748 C CA . ILE A 1 98 ? -5.412 2.659 6.288 1.00 95.62 98 ILE A CA 1
ATOM 749 C C . ILE A 1 98 ? -6.068 1.977 7.495 1.00 95.62 98 ILE A C 1
ATOM 751 O O . ILE A 1 98 ? -6.327 0.775 7.443 1.00 95.62 98 ILE A O 1
ATOM 755 N N . LEU A 1 99 ? -6.407 2.725 8.551 1.00 95.19 99 LEU A N 1
ATOM 756 C CA . LEU A 1 99 ? -7.139 2.172 9.697 1.00 95.19 99 LEU A CA 1
ATOM 757 C C . LEU A 1 99 ? -8.556 1.705 9.304 1.00 95.19 99 LEU A C 1
ATOM 759 O O . LEU A 1 99 ? -9.008 0.664 9.786 1.00 95.19 99 LEU A O 1
ATOM 763 N N . GLU A 1 100 ? -9.225 2.416 8.384 1.00 94.81 100 GLU A N 1
ATOM 764 C CA . GLU A 1 100 ? -10.504 1.976 7.795 1.00 94.81 100 GLU A CA 1
ATOM 765 C C . GLU A 1 100 ? -10.335 0.689 6.979 1.00 94.81 100 GLU A C 1
ATOM 767 O O . GLU A 1 100 ? -11.104 -0.255 7.154 1.00 94.81 100 GLU A O 1
ATOM 772 N N . LEU A 1 101 ? -9.303 0.623 6.127 1.00 96.06 101 LEU A N 1
ATOM 773 C CA . LEU A 1 101 ? -8.986 -0.568 5.333 1.00 96.06 101 LEU A CA 1
ATOM 774 C C . LEU A 1 101 ? -8.718 -1.783 6.217 1.00 96.06 101 LEU A C 1
ATOM 776 O O . LEU A 1 101 ? -9.105 -2.891 5.862 1.00 96.06 101 LEU A O 1
ATOM 780 N N . LYS A 1 102 ? -8.091 -1.586 7.376 1.00 94.25 102 LYS A N 1
ATOM 781 C CA . LYS A 1 102 ? -7.828 -2.652 8.345 1.00 94.25 102 LYS A CA 1
ATOM 782 C C . LYS A 1 102 ? -9.100 -3.118 9.080 1.00 94.25 102 LYS A C 1
ATOM 784 O O . LYS A 1 102 ? -9.083 -4.165 9.718 1.00 94.25 102 LYS A O 1
ATOM 789 N N . GLY A 1 103 ? -10.210 -2.380 8.969 1.00 92.12 103 GLY A N 1
ATOM 790 C CA . GLY A 1 103 ? -11.508 -2.748 9.543 1.00 92.12 103 GLY A CA 1
ATOM 791 C C . GLY A 1 103 ? -11.627 -2.489 11.047 1.00 92.12 103 GLY A C 1
ATOM 792 O O . GLY A 1 103 ? -12.403 -3.166 11.723 1.00 92.12 103 GLY A O 1
ATOM 793 N N . LEU A 1 104 ? -10.856 -1.538 11.587 1.00 91.12 104 LEU A N 1
ATOM 794 C CA . LEU A 1 104 ? -10.885 -1.208 13.014 1.00 91.12 104 LEU A CA 1
ATOM 795 C C . LEU A 1 104 ? -12.189 -0.506 13.417 1.00 91.12 104 LEU A C 1
ATOM 797 O O . LEU A 1 104 ? -12.826 0.193 12.624 1.00 91.12 104 LEU A O 1
ATOM 801 N N . LYS A 1 105 ? -12.591 -0.670 14.683 1.00 93.25 105 LYS A N 1
ATOM 802 C CA . LYS A 1 105 ? -13.747 0.045 15.237 1.00 93.25 105 LYS A CA 1
ATOM 803 C C . LYS A 1 105 ? -13.427 1.534 15.357 1.00 93.25 105 LYS A C 1
ATOM 805 O O . LYS A 1 105 ? -12.297 1.912 15.648 1.00 93.25 105 LYS A O 1
ATOM 810 N N . LYS A 1 106 ? -14.452 2.383 15.226 1.00 91.50 106 LYS A N 1
ATOM 811 C CA . LYS A 1 106 ? -14.302 3.848 15.314 1.00 91.50 106 LYS A CA 1
ATOM 812 C C . LYS A 1 106 ? -13.651 4.323 16.621 1.00 91.50 106 LYS A C 1
ATOM 814 O O . LYS A 1 106 ? -12.890 5.280 16.590 1.00 91.50 106 LYS A O 1
ATOM 819 N N . ALA A 1 107 ? -13.941 3.663 17.746 1.00 91.88 107 ALA A N 1
ATOM 820 C CA . ALA A 1 107 ? -13.345 4.000 19.041 1.00 91.88 107 ALA A CA 1
ATOM 821 C C . ALA A 1 107 ? -11.825 3.759 19.049 1.00 91.88 107 ALA A C 1
ATOM 823 O O . ALA A 1 107 ? -11.061 4.662 19.381 1.00 91.88 107 ALA A O 1
ATOM 824 N N . ASP A 1 108 ? -11.396 2.577 18.598 1.00 92.06 108 ASP A N 1
ATOM 825 C CA . ASP A 1 108 ? -9.979 2.205 18.524 1.00 92.06 108 ASP A CA 1
ATOM 826 C C . ASP A 1 108 ? -9.241 3.090 17.512 1.00 92.06 108 ASP A C 1
ATOM 828 O O . ASP A 1 108 ? -8.162 3.605 17.795 1.00 92.06 108 ASP A O 1
ATOM 832 N N . GLN A 1 109 ? -9.863 3.343 16.355 1.00 93.88 109 GLN A N 1
ATOM 833 C CA . GLN A 1 109 ? -9.329 4.241 15.333 1.00 93.88 109 GLN A CA 1
ATOM 834 C C . GLN A 1 109 ? -9.066 5.642 15.897 1.00 93.88 109 GLN A C 1
ATOM 836 O O . GLN A 1 109 ? -7.995 6.195 15.658 1.00 93.88 109 GLN A O 1
ATOM 841 N N . GLN A 1 110 ? -10.013 6.207 16.655 1.00 93.19 110 GLN A N 1
ATOM 842 C CA . GLN A 1 110 ? -9.855 7.532 17.251 1.00 93.19 110 GLN A CA 1
ATOM 843 C C . GLN A 1 110 ? -8.699 7.558 18.256 1.00 93.19 110 GLN A C 1
ATOM 845 O O . GLN A 1 110 ? -7.851 8.441 18.179 1.00 93.19 110 GLN A O 1
ATOM 850 N N . SER A 1 111 ? -8.608 6.548 19.129 1.00 92.75 111 SER A N 1
ATOM 851 C CA . SER A 1 111 ? -7.505 6.430 20.090 1.00 92.75 111 SER A CA 1
ATOM 852 C C . SER A 1 111 ? -6.136 6.383 19.402 1.00 92.75 111 SER A C 1
ATOM 854 O O . SER A 1 111 ? -5.203 7.057 19.835 1.00 92.75 111 SER A O 1
ATOM 856 N N . ILE A 1 112 ? -6.014 5.616 18.314 1.00 94.06 112 ILE A N 1
ATOM 857 C CA . ILE A 1 112 ? -4.765 5.477 17.549 1.00 94.06 112 ILE A CA 1
ATOM 858 C C . ILE A 1 112 ? -4.422 6.776 16.806 1.00 94.06 112 ILE A C 1
ATOM 860 O O . ILE A 1 112 ? -3.255 7.156 16.735 1.00 94.06 112 ILE A O 1
ATOM 864 N N . LEU A 1 113 ? -5.418 7.478 16.258 1.00 93.50 113 LEU A N 1
ATOM 865 C CA . LEU A 1 113 ? -5.211 8.765 15.585 1.00 93.50 113 LEU A CA 1
ATOM 866 C C . LEU A 1 113 ? -4.765 9.862 16.558 1.00 93.50 113 LEU A C 1
ATOM 868 O O . LEU A 1 113 ? -3.873 10.644 16.228 1.00 93.50 113 LEU A O 1
ATOM 872 N N . ASP A 1 114 ? -5.353 9.913 17.753 1.00 91.19 114 ASP A N 1
ATOM 873 C CA . ASP A 1 114 ? -4.938 10.838 18.808 1.00 91.19 114 ASP A CA 1
ATOM 874 C C . ASP A 1 114 ? -3.489 10.584 19.242 1.00 91.19 114 ASP A C 1
ATOM 876 O O . ASP A 1 114 ? -2.710 11.531 19.377 1.00 91.19 114 ASP A O 1
ATOM 880 N N . ASP A 1 115 ? -3.096 9.317 19.407 1.00 89.69 115 ASP A N 1
ATOM 881 C CA . ASP A 1 115 ? -1.710 8.954 19.712 1.00 89.69 115 ASP A CA 1
ATOM 882 C C . ASP A 1 115 ? -0.747 9.343 18.577 1.00 89.69 115 ASP A C 1
ATOM 884 O O . ASP A 1 115 ? 0.272 10.006 18.804 1.00 89.69 115 ASP A O 1
ATOM 888 N N . PHE A 1 116 ? -1.125 9.039 17.333 1.00 90.00 116 PHE A N 1
ATOM 889 C CA . PHE A 1 116 ? -0.353 9.396 16.146 1.00 90.00 116 PHE A CA 1
ATOM 890 C C . PHE A 1 116 ? -0.124 10.910 16.027 1.00 90.00 116 PHE A C 1
ATOM 892 O O . PHE A 1 116 ? 0.963 11.331 15.625 1.00 90.00 116 PHE A O 1
ATOM 899 N N . ASN A 1 117 ? -1.105 11.737 16.398 1.00 88.06 117 ASN A N 1
ATOM 900 C CA . ASN A 1 117 ? -0.976 13.195 16.378 1.00 88.06 117 ASN A CA 1
ATOM 901 C C . ASN A 1 117 ? -0.108 13.726 17.528 1.00 88.06 117 ASN A C 1
ATOM 903 O O . ASN A 1 117 ? 0.683 14.648 17.322 1.00 88.06 117 ASN A O 1
ATOM 907 N N . LYS A 1 118 ? -0.208 13.135 18.727 1.00 85.44 118 LYS A N 1
ATOM 908 C CA . LYS A 1 118 ? 0.615 13.511 19.893 1.00 85.44 118 LYS A CA 1
ATOM 909 C C . LYS A 1 118 ? 2.093 13.217 19.675 1.00 85.44 118 LYS A C 1
ATOM 911 O O . LYS A 1 118 ? 2.947 14.008 20.067 1.00 85.44 118 LYS A O 1
ATOM 916 N N . HIS A 1 119 ? 2.398 12.098 19.027 1.00 72.94 119 HIS A N 1
ATOM 917 C CA . HIS A 1 119 ? 3.767 11.653 18.805 1.00 72.94 119 HIS A CA 1
ATOM 918 C C . HIS A 1 119 ? 4.373 12.167 17.492 1.00 72.94 119 HIS A C 1
ATOM 920 O O . HIS A 1 119 ? 5.297 11.521 17.009 1.00 72.94 119 HIS A O 1
ATOM 926 N N . GLY A 1 120 ? 3.841 13.225 16.852 1.00 64.00 120 GLY A N 1
ATOM 927 C CA . GLY A 1 120 ? 4.264 13.740 15.526 1.00 64.00 120 GLY A CA 1
ATOM 928 C C . GLY A 1 120 ? 5.787 13.721 15.284 1.00 64.00 120 GLY A C 1
ATOM 929 O O . GLY A 1 120 ? 6.534 13.769 16.253 1.00 64.00 120 GLY A O 1
ATOM 930 N N . PRO A 1 121 ? 6.251 13.634 14.018 1.00 54.34 121 PRO A N 1
ATOM 931 C CA . PRO A 1 121 ? 7.446 12.907 13.548 1.00 54.34 121 PRO A CA 1
ATOM 932 C C . PRO A 1 121 ? 8.698 13.115 14.415 1.00 54.34 121 PRO A C 1
ATOM 934 O O . PRO A 1 121 ? 9.628 13.838 14.074 1.00 54.34 121 PRO A O 1
ATOM 937 N N . GLY A 1 122 ? 8.710 12.448 15.562 1.00 44.38 122 GLY A N 1
ATOM 938 C CA . GLY A 1 122 ? 9.778 12.443 16.536 1.00 44.38 122 GLY A CA 1
ATOM 939 C C . GLY A 1 122 ? 10.233 11.009 16.633 1.00 44.38 122 GLY A C 1
ATOM 940 O O . GLY A 1 122 ? 9.565 10.178 17.244 1.00 44.38 122 GLY A O 1
ATOM 941 N N . ILE A 1 123 ? 11.339 10.712 15.962 1.00 48.00 123 ILE A N 1
ATOM 942 C CA . ILE A 1 123 ? 11.997 9.412 15.989 1.00 48.00 123 ILE A CA 1
ATOM 943 C C . ILE A 1 123 ? 12.335 9.108 17.452 1.00 48.00 123 ILE A C 1
ATOM 945 O O . ILE A 1 123 ? 13.311 9.625 17.992 1.00 48.00 123 ILE A O 1
ATOM 949 N N . LYS A 1 124 ? 11.529 8.277 18.112 1.00 40.69 124 LYS A N 1
ATOM 950 C CA . LYS A 1 124 ? 11.935 7.609 19.344 1.00 40.69 124 LYS A CA 1
ATOM 951 C C . LYS A 1 124 ? 12.248 6.170 18.987 1.00 40.69 124 LYS A C 1
ATOM 953 O O . LYS A 1 124 ? 11.380 5.311 18.934 1.00 40.69 124 LYS A O 1
ATOM 958 N N . GLN A 1 125 ? 13.528 5.951 18.702 1.00 39.97 125 GLN A N 1
ATOM 959 C CA . GLN A 1 125 ? 14.170 4.650 18.783 1.00 39.97 125 GLN A CA 1
ATOM 960 C C . GLN A 1 125 ? 13.786 4.029 20.133 1.00 39.97 125 GLN A C 1
ATOM 962 O O . GLN A 1 125 ? 14.257 4.489 21.174 1.00 39.97 125 GLN A O 1
ATOM 967 N N . THR A 1 126 ? 12.929 3.010 20.130 1.00 34.69 126 THR A N 1
ATOM 968 C CA . THR A 1 126 ? 12.668 2.189 21.313 1.00 34.69 126 THR A CA 1
ATOM 969 C C . THR A 1 126 ? 13.962 1.458 21.656 1.00 34.69 126 THR A C 1
ATOM 971 O O . THR A 1 126 ? 14.271 0.398 21.114 1.00 34.69 126 THR A O 1
ATOM 974 N N . GLN A 1 127 ? 14.776 2.077 22.511 1.00 38.09 127 GLN A N 1
ATOM 975 C CA . GLN A 1 127 ? 15.869 1.404 23.187 1.00 38.09 127 GLN A CA 1
ATOM 976 C C . GLN A 1 127 ? 15.246 0.350 24.099 1.00 38.09 127 GLN A C 1
ATOM 978 O O . GLN A 1 127 ? 14.615 0.661 25.104 1.00 38.09 127 GLN A O 1
ATOM 983 N N . ILE A 1 128 ? 15.419 -0.907 23.711 1.00 39.66 128 ILE A N 1
ATOM 984 C CA . ILE A 1 128 ? 15.313 -2.064 24.592 1.00 39.66 128 ILE A CA 1
ATOM 985 C C . ILE A 1 128 ? 16.310 -1.836 25.732 1.00 39.66 128 ILE A C 1
ATOM 987 O O . ILE A 1 128 ? 17.517 -1.964 25.540 1.00 39.66 128 ILE A O 1
ATOM 991 N N . THR A 1 129 ? 15.820 -1.437 26.899 1.00 33.72 129 THR A N 1
ATOM 992 C CA . THR A 1 129 ? 16.568 -1.469 28.154 1.00 33.72 129 THR A CA 1
ATOM 993 C C . THR A 1 129 ? 16.544 -2.907 28.677 1.00 33.72 129 THR A C 1
ATOM 995 O O . THR A 1 129 ? 15.488 -3.376 29.100 1.00 33.72 129 THR A O 1
ATOM 998 N N . PRO A 1 130 ? 17.662 -3.657 28.670 1.00 40.19 130 PRO A N 1
ATOM 999 C CA . PRO A 1 130 ? 17.734 -4.873 29.461 1.00 40.19 130 PRO A CA 1
ATOM 1000 C C . PRO A 1 130 ? 17.802 -4.469 30.938 1.00 40.19 130 PRO A C 1
ATOM 1002 O O . PRO A 1 130 ? 18.778 -3.872 31.392 1.00 40.19 130 PRO A O 1
ATOM 1005 N N . THR A 1 131 ? 16.750 -4.782 31.692 1.00 35.78 131 THR A N 1
ATOM 1006 C CA . THR A 1 131 ? 16.758 -4.753 33.157 1.00 35.78 131 THR A CA 1
ATOM 1007 C C . THR A 1 131 ? 17.803 -5.751 33.658 1.00 35.78 131 THR A C 1
ATOM 1009 O O . THR A 1 131 ? 17.546 -6.949 33.734 1.00 35.78 131 THR A O 1
ATOM 1012 N N . ILE A 1 132 ? 18.998 -5.262 33.987 1.00 43.72 132 ILE A N 1
ATOM 1013 C CA . ILE A 1 132 ? 19.969 -5.997 34.799 1.00 43.72 132 ILE A CA 1
ATOM 1014 C C . ILE A 1 132 ? 19.601 -5.737 36.261 1.00 43.72 132 ILE A C 1
ATOM 1016 O O . ILE A 1 132 ? 19.604 -4.596 36.723 1.00 43.72 132 ILE A O 1
ATOM 1020 N N . ALA A 1 133 ? 19.234 -6.806 36.964 1.00 42.97 133 ALA A N 1
ATOM 1021 C CA . ALA A 1 133 ? 18.977 -6.802 38.398 1.00 42.97 133 ALA A CA 1
ATOM 1022 C C . ALA A 1 133 ? 20.248 -6.408 39.189 1.00 42.97 133 ALA A C 1
ATOM 1024 O O . ALA A 1 133 ? 21.344 -6.838 38.821 1.00 42.97 133 ALA A O 1
ATOM 1025 N N . PRO A 1 134 ? 20.137 -5.623 40.277 1.00 45.06 134 PRO A N 1
ATOM 1026 C CA . PRO A 1 134 ? 21.286 -5.220 41.081 1.00 45.06 134 PRO A CA 1
ATOM 1027 C C . PRO A 1 134 ? 21.669 -6.317 42.089 1.00 45.06 134 PRO A C 1
ATOM 1029 O O . PRO A 1 134 ? 20.845 -6.741 42.898 1.00 45.06 134 PRO A O 1
ATOM 1032 N N . ALA A 1 135 ? 22.933 -6.749 42.070 1.00 42.12 135 ALA A N 1
ATOM 1033 C CA . ALA A 1 135 ? 23.535 -7.578 43.117 1.00 42.12 135 ALA A CA 1
ATOM 1034 C C . ALA A 1 135 ? 24.328 -6.695 44.112 1.00 42.12 135 ALA A C 1
ATOM 1036 O O . ALA A 1 135 ? 25.048 -5.800 43.660 1.00 42.12 135 ALA A O 1
ATOM 1037 N N . PRO A 1 136 ? 24.225 -6.911 45.442 1.00 55.69 136 PRO A N 1
ATOM 1038 C CA . PRO A 1 136 ? 25.026 -6.205 46.447 1.00 55.69 136 PRO A CA 1
ATOM 1039 C C . PRO A 1 136 ? 26.395 -6.890 46.726 1.00 55.69 136 PRO A C 1
ATOM 1041 O O . PRO A 1 136 ? 26.616 -8.005 46.252 1.00 55.69 136 PRO A O 1
ATOM 1044 N N . PRO A 1 137 ? 27.332 -6.223 47.449 1.00 59.22 137 PRO A N 1
ATOM 1045 C CA . PRO A 1 137 ? 28.780 -6.299 47.180 1.00 59.22 137 PRO A CA 1
ATOM 1046 C C . PRO A 1 137 ? 29.670 -6.881 48.319 1.00 59.22 137 PRO A C 1
ATOM 1048 O O . PRO A 1 137 ? 29.165 -7.318 49.348 1.00 59.22 137 PRO A O 1
ATOM 1051 N N . VAL A 1 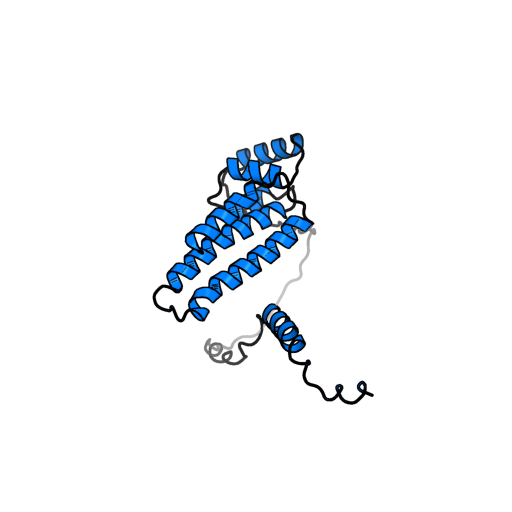138 ? 31.004 -6.740 48.127 1.00 45.09 138 VAL A N 1
ATOM 1052 C CA . VAL A 1 138 ? 32.171 -6.815 49.067 1.00 45.09 138 VAL A CA 1
ATOM 1053 C C . VAL A 1 138 ? 32.695 -8.249 49.365 1.00 45.09 138 VAL A C 1
ATOM 1055 O O . VAL A 1 138 ? 31.902 -9.127 49.659 1.00 45.09 138 VAL A O 1
ATOM 1058 N N . ALA A 1 139 ? 33.989 -8.628 49.281 1.00 42.91 139 ALA A N 1
ATOM 1059 C CA . ALA A 1 139 ? 35.232 -7.984 49.747 1.00 42.91 139 ALA A CA 1
ATOM 1060 C C . ALA A 1 139 ? 36.543 -8.614 49.144 1.00 42.91 139 ALA A C 1
ATOM 1062 O O . ALA A 1 139 ? 36.455 -9.629 48.455 1.00 42.91 139 ALA A O 1
ATOM 1063 N N . PRO A 1 140 ? 37.747 -8.031 49.390 1.00 55.81 140 PRO A N 1
ATOM 1064 C CA . PRO A 1 140 ? 38.988 -8.195 48.602 1.00 55.81 140 PRO A CA 1
ATOM 1065 C C . PRO A 1 140 ? 40.122 -8.992 49.297 1.00 55.81 140 PRO A C 1
ATOM 1067 O O . PRO A 1 140 ? 40.171 -9.032 50.522 1.00 55.81 140 PRO A O 1
ATOM 1070 N N . VAL A 1 141 ? 41.107 -9.511 48.540 1.00 43.28 141 VAL A N 1
ATOM 1071 C CA . VAL A 1 141 ? 42.463 -9.864 49.037 1.00 43.28 141 VAL A CA 1
ATOM 1072 C C . VAL A 1 141 ? 43.532 -9.543 47.975 1.00 43.28 141 VAL A C 1
ATOM 1074 O O . VAL A 1 141 ? 43.317 -9.711 46.779 1.00 43.28 141 VAL A O 1
ATOM 1077 N N . VAL A 1 142 ? 44.655 -9.016 48.468 1.00 52.66 142 VAL A N 1
ATOM 1078 C CA . VAL A 1 142 ? 45.758 -8.283 47.811 1.00 52.66 142 VAL A CA 1
ATOM 1079 C C . VAL A 1 142 ? 46.973 -9.244 47.530 1.00 52.66 142 VAL A C 1
ATOM 1081 O O . VAL A 1 142 ? 46.758 -10.450 47.571 1.00 52.66 142 VAL A O 1
ATOM 1084 N N . PRO A 1 143 ? 48.228 -8.819 47.219 1.00 51.78 143 PRO A N 1
ATOM 1085 C CA . PRO A 1 143 ? 48.869 -8.898 45.889 1.00 51.78 143 PRO A CA 1
ATOM 1086 C C . PRO A 1 143 ? 50.224 -9.674 45.817 1.00 51.78 143 PRO A C 1
ATOM 1088 O O . PRO A 1 143 ? 50.725 -10.171 46.823 1.00 51.78 143 PRO A O 1
ATOM 1091 N N . ASN A 1 144 ? 50.884 -9.564 44.642 1.00 40.88 144 ASN A N 1
ATOM 1092 C CA . ASN A 1 144 ? 52.347 -9.390 44.403 1.00 40.88 144 ASN A CA 1
ATOM 1093 C C . ASN A 1 144 ? 53.158 -10.599 43.825 1.00 40.88 144 ASN A C 1
ATOM 1095 O O . ASN A 1 144 ? 52.677 -11.723 43.884 1.00 40.88 144 ASN A O 1
ATOM 1099 N N . PRO A 1 145 ? 54.390 -10.409 43.275 1.00 52.97 145 PRO A N 1
ATOM 1100 C CA . PRO A 1 145 ? 54.692 -9.874 41.929 1.00 52.97 145 PRO A CA 1
ATOM 1101 C C . PRO A 1 145 ? 55.724 -10.735 41.131 1.00 52.97 145 PRO A C 1
ATOM 1103 O O . PRO A 1 145 ? 56.063 -11.842 41.534 1.00 52.97 145 PRO A O 1
ATOM 1106 N N . THR A 1 146 ? 56.305 -10.144 40.068 1.00 35.34 146 THR A N 1
ATOM 1107 C CA . THR A 1 146 ? 57.396 -10.597 39.153 1.00 35.34 146 THR A CA 1
ATOM 1108 C C . THR A 1 146 ? 56.890 -11.339 37.898 1.00 35.34 146 THR A C 1
ATOM 1110 O O . THR A 1 146 ? 55.990 -12.153 37.994 1.00 35.34 146 THR A O 1
ATOM 1113 N N . ALA A 1 147 ? 57.325 -11.078 36.661 1.00 40.91 147 ALA A N 1
ATOM 1114 C CA . ALA A 1 147 ? 58.586 -10.537 36.172 1.00 40.91 147 ALA A CA 1
ATOM 1115 C C . ALA A 1 147 ? 58.438 -9.751 34.846 1.00 40.91 147 ALA A C 1
ATOM 1117 O O . ALA A 1 147 ? 57.419 -9.765 34.161 1.00 40.91 147 ALA A O 1
ATOM 1118 N N . VAL A 1 148 ? 59.527 -9.054 34.551 1.00 34.12 148 VAL A N 1
ATOM 1119 C CA . VAL A 1 148 ? 59.838 -8.134 33.458 1.00 34.12 148 VAL A CA 1
ATOM 1120 C C . VAL A 1 148 ? 59.840 -8.790 32.067 1.00 34.12 148 VAL A C 1
ATOM 1122 O O . VAL A 1 148 ? 60.465 -9.825 31.880 1.00 34.12 148 VAL A O 1
ATOM 1125 N N . GLY A 1 149 ? 59.265 -8.075 31.090 1.00 33.88 149 GLY A N 1
ATOM 1126 C CA . GLY A 1 149 ? 59.825 -7.887 29.743 1.00 33.88 149 GLY A CA 1
ATOM 1127 C C . GLY A 1 149 ? 59.531 -8.936 28.664 1.00 33.88 149 GLY A C 1
ATOM 1128 O O . GLY A 1 149 ? 60.076 -10.027 28.707 1.00 33.88 149 GLY A O 1
ATOM 1129 N N . LEU A 1 150 ? 58.808 -8.534 27.608 1.00 38.91 150 LEU A N 1
ATOM 1130 C CA . LEU A 1 150 ? 59.340 -8.537 26.235 1.00 38.91 150 LEU A CA 1
ATOM 1131 C C . LEU A 1 150 ? 58.423 -7.740 25.291 1.00 38.91 150 LEU A C 1
ATOM 1133 O O . LEU A 1 150 ? 57.211 -7.926 25.245 1.00 38.91 150 LEU A O 1
ATOM 1137 N N . VAL A 1 151 ? 59.053 -6.851 24.534 1.00 43.28 151 VAL A N 1
ATOM 1138 C CA . VAL A 1 151 ? 58.507 -6.065 23.428 1.00 43.28 151 VAL A CA 1
ATOM 1139 C C . VAL A 1 151 ? 58.324 -6.968 22.204 1.00 43.28 151 VAL A C 1
ATOM 1141 O O . VAL A 1 151 ? 59.284 -7.609 21.787 1.00 43.28 151 VAL A O 1
ATOM 1144 N N . ALA A 1 152 ? 57.143 -6.975 21.581 1.00 40.47 152 ALA A N 1
ATOM 1145 C CA . ALA A 1 152 ? 56.994 -7.378 20.182 1.00 40.47 152 ALA A CA 1
ATOM 1146 C C . ALA A 1 152 ? 55.792 -6.671 19.542 1.00 40.47 152 ALA A C 1
ATOM 1148 O O . ALA A 1 152 ? 54.701 -6.595 20.105 1.00 40.47 152 ALA A O 1
ATOM 1149 N N . SER A 1 153 ? 56.076 -6.087 18.385 1.00 39.97 153 SER A N 1
ATOM 1150 C CA . SER A 1 153 ? 55.306 -5.081 17.671 1.00 39.97 153 SER A CA 1
ATOM 1151 C C . SER A 1 153 ? 54.074 -5.644 16.958 1.00 39.97 153 SER A C 1
ATOM 1153 O O . SER A 1 153 ? 53.988 -6.823 16.624 1.00 39.97 153 SER A O 1
ATOM 1155 N N . ARG A 1 154 ? 53.138 -4.729 16.693 1.00 52.41 154 ARG A N 1
ATOM 1156 C CA . ARG A 1 154 ? 52.083 -4.828 15.681 1.00 52.41 154 ARG A CA 1
ATOM 1157 C C . ARG A 1 154 ? 52.736 -5.042 14.319 1.00 52.41 154 ARG A C 1
ATOM 1159 O O . ARG A 1 154 ? 53.587 -4.222 14.005 1.00 52.41 154 ARG A O 1
ATOM 1166 N N . GLU A 1 155 ? 52.301 -6.052 13.551 1.00 44.62 155 GLU A N 1
ATOM 1167 C CA . GLU A 1 155 ? 52.331 -6.049 12.067 1.00 44.62 155 GLU A CA 1
ATOM 1168 C C . GLU A 1 155 ? 51.728 -7.279 11.336 1.00 44.62 155 GLU A C 1
ATOM 1170 O O . GLU A 1 155 ? 51.670 -7.252 10.115 1.00 44.62 155 GLU A O 1
ATOM 1175 N N . ASP A 1 156 ? 51.144 -8.291 11.999 1.00 36.22 156 ASP A N 1
ATOM 1176 C CA . ASP A 1 156 ? 50.733 -9.543 11.307 1.00 36.22 156 ASP A CA 1
ATOM 1177 C C . ASP A 1 156 ? 49.231 -9.920 11.355 1.00 36.22 156 ASP A C 1
ATOM 1179 O O . ASP A 1 156 ? 48.865 -11.092 11.434 1.00 36.22 156 ASP A O 1
ATOM 1183 N N . VAL A 1 157 ? 48.305 -8.952 11.278 1.00 44.59 157 VAL A N 1
ATOM 1184 C CA . VAL A 1 157 ? 46.850 -9.257 11.167 1.00 44.59 157 VAL A CA 1
ATOM 1185 C C . VAL A 1 157 ? 46.183 -8.498 10.016 1.00 44.59 157 VAL A C 1
ATOM 1187 O O . VAL A 1 157 ? 45.083 -7.968 10.141 1.00 44.59 157 VAL A O 1
ATOM 1190 N N . LEU A 1 158 ? 46.846 -8.437 8.858 1.00 50.69 158 LEU A N 1
ATOM 1191 C CA . LEU A 1 158 ? 46.245 -7.872 7.645 1.00 50.69 158 LEU A CA 1
ATOM 1192 C C . LEU A 1 158 ? 46.603 -8.643 6.367 1.00 50.69 158 LEU A C 1
ATOM 1194 O O . LEU A 1 158 ? 46.883 -8.031 5.344 1.00 50.69 158 LEU A O 1
ATOM 1198 N N . THR A 1 159 ? 46.614 -9.983 6.364 1.00 47.69 159 THR A N 1
ATOM 1199 C CA . THR A 1 159 ? 46.792 -10.735 5.092 1.00 47.69 159 THR A CA 1
ATOM 1200 C C . THR A 1 159 ? 46.157 -12.134 5.061 1.00 47.69 159 THR A C 1
ATOM 1202 O O . THR A 1 159 ? 46.647 -13.021 4.368 1.00 47.69 159 THR A O 1
ATOM 1205 N N . ARG A 1 160 ? 45.048 -12.408 5.770 1.00 52.72 160 ARG A N 1
ATOM 1206 C CA . ARG A 1 160 ? 44.471 -13.772 5.700 1.00 52.72 160 ARG A CA 1
ATOM 1207 C C . ARG A 1 160 ? 42.960 -13.913 5.901 1.00 52.72 160 ARG A C 1
ATOM 1209 O O . ARG A 1 160 ? 42.514 -14.692 6.731 1.00 52.72 160 ARG A O 1
ATOM 1216 N N . ALA A 1 161 ? 42.160 -13.219 5.089 1.00 40.72 161 ALA A N 1
ATOM 1217 C CA . ALA A 1 161 ? 40.720 -13.511 4.984 1.00 40.72 161 ALA A CA 1
ATOM 1218 C C . ALA A 1 161 ? 40.126 -13.297 3.574 1.00 40.72 161 ALA A C 1
ATOM 1220 O O . ALA A 1 161 ? 38.942 -13.007 3.427 1.00 40.72 161 ALA A O 1
ATOM 1221 N N . ALA A 1 162 ? 40.931 -13.457 2.520 1.00 47.34 162 ALA A N 1
ATOM 1222 C CA . ALA A 1 162 ? 40.457 -13.479 1.136 1.00 47.34 162 ALA A CA 1
ATOM 1223 C C . ALA A 1 162 ? 40.370 -14.926 0.626 1.00 47.34 162 ALA A C 1
ATOM 1225 O O . ALA A 1 162 ? 41.225 -15.353 -0.136 1.00 47.34 162 ALA A O 1
ATOM 1226 N N . ALA A 1 163 ? 39.372 -15.689 1.083 1.00 45.69 163 ALA A N 1
ATOM 1227 C CA . ALA A 1 163 ? 38.893 -16.908 0.416 1.00 45.69 163 ALA A CA 1
ATOM 1228 C C . ALA A 1 163 ? 37.722 -17.517 1.199 1.00 45.69 163 ALA A C 1
ATOM 1230 O O . ALA A 1 163 ? 37.956 -18.290 2.117 1.00 45.69 163 ALA A O 1
ATOM 1231 N N . LEU A 1 164 ? 36.475 -17.199 0.833 1.00 44.31 164 LEU A N 1
ATOM 1232 C CA . LEU A 1 164 ? 35.346 -18.139 0.926 1.00 44.31 164 LEU A CA 1
ATOM 1233 C C . LEU A 1 164 ? 34.128 -17.594 0.160 1.00 44.31 164 LEU A C 1
ATOM 1235 O O . LEU A 1 164 ? 33.760 -16.427 0.259 1.00 44.31 164 LEU A O 1
ATOM 1239 N N . GLY A 1 165 ? 33.589 -18.466 -0.690 1.00 41.31 165 GLY A N 1
ATOM 1240 C CA . GLY A 1 165 ? 32.685 -18.212 -1.808 1.00 41.31 165 GLY A CA 1
ATOM 1241 C C . GLY A 1 165 ? 31.424 -17.399 -1.521 1.00 41.31 165 GLY A C 1
ATOM 1242 O O . GLY A 1 165 ? 30.641 -17.687 -0.619 1.00 41.31 165 GLY A O 1
ATOM 1243 N N . ARG A 1 166 ? 31.163 -16.444 -2.419 1.00 48.00 166 ARG A N 1
ATOM 1244 C CA . ARG A 1 166 ? 29.832 -15.873 -2.647 1.00 48.00 166 ARG A CA 1
ATOM 1245 C C . ARG A 1 166 ? 28.948 -16.951 -3.273 1.00 48.00 166 ARG A C 1
ATOM 1247 O O . ARG A 1 166 ? 29.053 -17.220 -4.465 1.00 48.00 166 ARG A O 1
ATOM 1254 N N . GLY A 1 167 ? 28.088 -17.563 -2.471 1.00 48.91 167 GLY A N 1
ATOM 1255 C CA . GLY A 1 167 ? 27.212 -18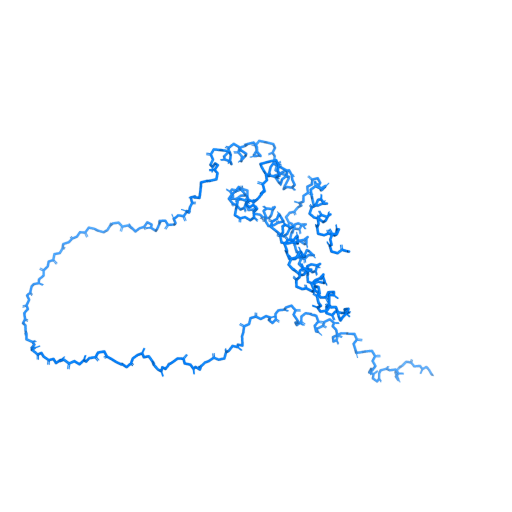.629 -2.945 1.00 48.91 167 GLY A CA 1
ATOM 1256 C C . GLY A 1 167 ? 26.142 -19.023 -1.940 1.00 48.91 167 GLY A C 1
ATOM 1257 O O . GLY A 1 167 ? 26.050 -20.190 -1.601 1.00 48.91 167 GLY A O 1
ATOM 1258 N N . ALA A 1 168 ? 25.340 -18.075 -1.452 1.00 47.47 168 ALA A N 1
ATOM 1259 C CA . ALA A 1 168 ? 24.084 -18.375 -0.762 1.00 47.47 168 ALA A CA 1
ATOM 1260 C C . ALA A 1 168 ? 23.251 -17.097 -0.612 1.00 47.47 168 ALA A C 1
ATOM 1262 O O . ALA A 1 168 ? 23.686 -16.189 0.086 1.00 47.47 168 ALA A O 1
ATOM 1263 N N . ALA A 1 169 ? 22.092 -17.046 -1.285 1.00 49.94 169 ALA A N 1
ATOM 1264 C CA . ALA A 1 169 ? 20.863 -16.317 -0.904 1.00 49.94 169 ALA A CA 1
ATOM 1265 C C . ALA A 1 169 ? 20.080 -15.754 -2.111 1.00 49.94 169 ALA A C 1
ATOM 1267 O O . ALA A 1 169 ? 19.841 -14.558 -2.172 1.00 49.94 169 ALA A O 1
ATOM 1268 N N . THR A 1 170 ? 19.630 -16.586 -3.065 1.00 55.09 170 THR A N 1
ATOM 1269 C CA . THR A 1 170 ? 18.422 -16.263 -3.879 1.00 55.09 170 THR A CA 1
ATOM 1270 C C . THR A 1 170 ? 17.593 -17.501 -4.300 1.00 55.09 170 THR A C 1
ATOM 1272 O O . THR A 1 170 ? 16.724 -17.418 -5.166 1.00 55.09 170 THR A O 1
ATOM 1275 N N . THR A 1 171 ? 17.813 -18.672 -3.691 1.00 58.88 171 THR A N 1
ATOM 1276 C CA . THR A 1 171 ? 17.396 -19.987 -4.238 1.00 58.88 171 THR A CA 1
ATOM 1277 C C . THR A 1 171 ? 15.908 -20.356 -4.060 1.00 58.88 171 THR A C 1
ATOM 1279 O O . THR A 1 171 ? 15.494 -21.428 -4.488 1.00 58.88 171 THR A O 1
ATOM 1282 N N . GLY A 1 172 ? 15.068 -19.504 -3.463 1.00 55.69 172 GLY A N 1
ATOM 1283 C CA . GLY A 1 172 ? 13.661 -19.848 -3.190 1.00 55.69 172 GLY A CA 1
ATOM 1284 C C . GLY A 1 172 ? 12.743 -19.763 -4.415 1.00 55.69 172 GLY A C 1
ATOM 1285 O O . GLY A 1 172 ? 12.139 -20.750 -4.831 1.00 55.69 172 GLY A O 1
ATOM 1286 N N . PHE A 1 173 ? 12.651 -18.583 -5.030 1.00 52.94 173 PHE A N 1
ATOM 1287 C CA . PHE A 1 173 ? 11.621 -18.312 -6.042 1.00 52.94 173 PHE A CA 1
ATOM 1288 C C . PHE A 1 173 ? 11.945 -18.916 -7.420 1.00 52.94 173 PHE A C 1
ATOM 1290 O O . PHE A 1 173 ? 11.066 -19.443 -8.100 1.00 52.94 173 PHE A O 1
ATOM 1297 N N . LYS A 1 174 ? 13.230 -18.945 -7.806 1.00 53.66 174 LYS A N 1
ATOM 1298 C CA . LYS A 1 174 ? 13.669 -19.542 -9.083 1.00 53.66 174 LYS A CA 1
ATOM 1299 C C . LYS A 1 174 ? 13.431 -21.055 -9.143 1.00 53.66 174 LYS A C 1
ATOM 1301 O O . LYS A 1 174 ? 13.172 -21.584 -10.218 1.00 53.66 174 LYS A O 1
ATOM 1306 N N . ARG A 1 175 ? 13.460 -21.750 -7.997 1.00 56.81 175 ARG A N 1
ATOM 1307 C CA . ARG A 1 175 ? 13.178 -23.193 -7.928 1.00 56.81 175 ARG A CA 1
ATOM 1308 C C . ARG A 1 175 ? 11.688 -23.493 -8.108 1.00 56.81 175 ARG A C 1
ATOM 1310 O O . ARG A 1 175 ? 11.362 -24.496 -8.727 1.00 56.81 175 ARG A O 1
ATOM 1317 N N . PHE A 1 176 ? 10.801 -22.612 -7.639 1.00 52.62 176 PHE A N 1
ATOM 1318 C CA . PHE A 1 176 ? 9.352 -22.727 -7.856 1.00 52.62 176 PHE A CA 1
ATOM 1319 C C . PHE A 1 176 ? 8.961 -22.527 -9.325 1.00 52.62 176 PHE A C 1
ATOM 1321 O O . PHE A 1 176 ? 8.152 -23.291 -9.854 1.00 52.62 176 PHE A O 1
ATOM 1328 N N . LEU A 1 177 ? 9.581 -21.555 -10.004 1.00 58.19 177 LEU A N 1
ATOM 1329 C CA . LEU A 1 177 ? 9.365 -21.346 -11.438 1.00 58.19 177 LEU A CA 1
ATOM 1330 C C . LEU A 1 177 ? 9.905 -22.532 -12.256 1.00 58.19 177 LEU A C 1
ATOM 1332 O O . LEU A 1 177 ? 9.183 -23.077 -13.085 1.00 58.19 177 LEU A O 1
ATOM 1336 N N . ALA A 1 178 ? 11.110 -23.019 -11.934 1.00 54.91 178 ALA A N 1
ATOM 1337 C CA . ALA A 1 178 ? 11.701 -24.185 -12.592 1.00 54.91 178 ALA A CA 1
ATOM 1338 C C . ALA A 1 178 ? 10.916 -25.491 -12.347 1.00 54.91 178 ALA A C 1
ATOM 1340 O O . ALA A 1 178 ? 10.810 -26.315 -13.249 1.00 54.91 178 ALA A O 1
ATOM 1341 N N . LEU A 1 179 ? 10.328 -25.685 -11.159 1.00 51.84 179 LEU A N 1
ATOM 1342 C CA . LEU A 1 179 ? 9.467 -26.841 -10.865 1.00 51.84 179 LEU A CA 1
ATOM 1343 C C . LEU A 1 179 ? 8.121 -26.775 -11.600 1.00 51.84 179 LEU A C 1
ATOM 1345 O O . LEU A 1 179 ? 7.572 -27.815 -11.956 1.00 51.84 179 LEU A O 1
ATOM 1349 N N . THR A 1 180 ? 7.610 -25.571 -11.863 1.00 55.47 180 THR A N 1
ATOM 1350 C CA . THR A 1 180 ? 6.372 -25.375 -12.635 1.00 55.47 180 THR A CA 1
ATOM 1351 C C . THR A 1 180 ? 6.616 -25.542 -14.137 1.00 55.47 180 THR A C 1
ATOM 1353 O O . THR A 1 180 ? 5.766 -26.078 -14.846 1.00 55.47 180 THR A O 1
ATOM 1356 N N . GLU A 1 181 ? 7.798 -25.160 -14.625 1.00 51.78 181 GLU A N 1
ATOM 1357 C CA . GLU A 1 181 ? 8.201 -25.349 -16.022 1.00 51.78 181 GLU A CA 1
ATOM 1358 C C . GLU A 1 181 ? 8.564 -26.817 -16.323 1.00 51.78 181 GLU A C 1
ATOM 1360 O O . GLU A 1 181 ? 8.135 -27.364 -17.338 1.00 51.78 181 GLU A O 1
ATOM 1365 N N . ALA A 1 182 ? 9.211 -27.519 -15.383 1.00 48.09 182 ALA A N 1
ATOM 1366 C CA . ALA A 1 182 ? 9.524 -28.949 -15.498 1.00 48.09 182 ALA A CA 1
ATOM 1367 C C . ALA A 1 182 ? 8.290 -29.875 -15.433 1.00 48.09 182 ALA A C 1
ATOM 1369 O O . ALA A 1 182 ? 8.373 -31.046 -15.808 1.00 48.09 182 ALA A O 1
ATOM 1370 N N . ALA A 1 183 ? 7.134 -29.372 -14.988 1.00 49.41 183 ALA A N 1
ATOM 1371 C CA . ALA A 1 183 ? 5.877 -30.122 -15.001 1.00 49.41 183 ALA A CA 1
ATOM 1372 C C . ALA A 1 183 ? 5.148 -30.058 -16.357 1.00 49.41 183 ALA A C 1
ATOM 1374 O O . ALA A 1 183 ? 4.240 -30.856 -16.596 1.00 49.41 183 ALA A O 1
ATOM 1375 N N . LYS A 1 184 ? 5.539 -29.145 -17.260 1.00 50.66 184 LYS A N 1
ATOM 1376 C CA . LYS A 1 184 ? 4.894 -28.985 -18.573 1.00 50.66 184 LYS A CA 1
ATOM 1377 C C . LYS A 1 184 ? 5.547 -29.811 -19.688 1.00 50.66 184 LYS A C 1
ATOM 1379 O O . LYS A 1 184 ? 4.889 -30.078 -20.689 1.00 50.66 184 LYS A O 1
ATOM 1384 N N . ASP A 1 185 ? 6.773 -30.289 -19.478 1.00 48.84 185 ASP A N 1
ATOM 1385 C CA . ASP A 1 185 ? 7.576 -30.975 -20.505 1.00 48.84 185 ASP A CA 1
ATOM 1386 C C . ASP A 1 185 ? 7.494 -32.516 -20.460 1.00 48.84 185 ASP A C 1
ATOM 1388 O O . ASP A 1 185 ? 8.128 -33.222 -21.234 1.00 48.84 185 ASP A O 1
ATOM 1392 N N . ARG A 1 186 ? 6.663 -33.091 -19.578 1.00 51.47 186 ARG A N 1
ATOM 1393 C CA . ARG A 1 186 ? 6.441 -34.552 -19.503 1.00 51.47 186 ARG A CA 1
ATOM 1394 C C . ARG A 1 186 ? 5.228 -35.042 -20.302 1.00 51.47 186 ARG A C 1
ATOM 1396 O O . ARG A 1 186 ? 4.612 -36.041 -19.937 1.00 51.47 186 ARG A O 1
ATOM 1403 N N . LYS A 1 187 ? 4.880 -34.364 -21.402 1.00 52.75 187 LYS A N 1
ATOM 1404 C CA . LYS A 1 187 ? 3.801 -34.797 -22.308 1.00 52.75 187 LYS A CA 1
ATOM 1405 C C . LYS A 1 187 ? 4.285 -35.598 -23.525 1.00 52.75 187 LYS A C 1
ATOM 1407 O O . LYS A 1 187 ? 3.492 -35.815 -24.424 1.00 52.75 187 LYS A O 1
ATOM 1412 N N . ASP A 1 188 ? 5.512 -36.117 -23.535 1.00 57.72 188 ASP A N 1
ATOM 1413 C CA . ASP A 1 188 ? 5.980 -37.001 -24.618 1.00 57.72 188 ASP A CA 1
ATOM 1414 C C . ASP A 1 188 ? 6.827 -38.172 -24.085 1.00 57.72 188 ASP A C 1
ATOM 1416 O O . ASP A 1 188 ? 7.986 -38.372 -24.433 1.00 57.72 188 ASP A O 1
ATOM 1420 N N . GLY A 1 189 ? 6.225 -38.965 -23.191 1.00 51.06 189 GLY A N 1
ATOM 1421 C CA . GLY A 1 189 ? 6.733 -40.273 -22.761 1.00 51.06 189 GLY A CA 1
ATOM 1422 C C . GLY A 1 189 ? 5.955 -41.441 -23.396 1.00 51.06 189 GLY A C 1
ATOM 1423 O O . GLY A 1 189 ? 4.813 -41.254 -23.821 1.00 51.06 189 GLY A O 1
ATOM 1424 N N . PRO A 1 190 ? 6.519 -42.666 -23.430 1.00 50.44 190 PRO A N 1
ATOM 1425 C CA . PRO A 1 190 ? 6.140 -43.784 -24.313 1.00 50.44 190 PRO A CA 1
ATOM 1426 C C . PRO A 1 190 ? 4.830 -44.510 -23.933 1.00 50.44 190 PRO A C 1
ATOM 1428 O O . PRO A 1 190 ? 4.655 -45.693 -24.209 1.00 50.44 190 PRO A O 1
ATOM 1431 N N . PHE A 1 191 ? 3.878 -43.808 -23.320 1.00 49.38 191 PHE A N 1
ATOM 1432 C CA . PHE A 1 191 ? 2.619 -44.362 -22.817 1.00 49.38 191 PHE A CA 1
ATOM 1433 C C . PHE A 1 191 ? 1.458 -44.323 -23.826 1.00 49.38 191 PHE A C 1
ATOM 1435 O O . PHE A 1 191 ? 0.380 -44.832 -23.533 1.00 49.38 191 PHE A O 1
ATOM 1442 N N . ARG A 1 192 ? 1.663 -43.820 -25.056 1.00 54.75 192 ARG A N 1
ATOM 1443 C CA . ARG A 1 192 ? 0.650 -43.896 -26.136 1.00 54.75 192 ARG A CA 1
ATOM 1444 C C . ARG A 1 192 ? 0.538 -45.271 -26.816 1.00 54.75 192 ARG A C 1
ATOM 1446 O O . ARG A 1 192 ? -0.116 -45.368 -27.846 1.00 54.75 192 ARG A O 1
ATOM 1453 N N . LYS A 1 193 ? 1.153 -46.328 -26.272 1.00 53.47 193 LYS A N 1
ATOM 1454 C CA . LYS A 1 193 ? 1.042 -47.700 -26.810 1.00 53.47 193 LYS A CA 1
ATOM 1455 C C . LYS A 1 193 ? 0.184 -48.660 -25.978 1.00 53.47 193 LYS A C 1
ATOM 1457 O O . LYS A 1 193 ? 0.107 -49.828 -26.329 1.00 53.47 193 LYS A O 1
ATOM 1462 N N . LEU A 1 194 ? -0.470 -48.192 -24.913 1.00 56.09 194 LEU A N 1
ATOM 1463 C CA . LEU A 1 194 ? -1.326 -49.047 -24.072 1.00 56.09 194 LEU A CA 1
ATOM 1464 C C . LEU A 1 194 ? -2.831 -48.813 -24.235 1.00 56.09 194 LEU A C 1
ATOM 1466 O O . LEU A 1 194 ? -3.615 -49.567 -23.676 1.00 56.09 194 LEU A O 1
ATOM 1470 N N . PHE A 1 195 ? -3.243 -47.819 -25.021 1.00 55.81 195 PHE A N 1
ATOM 1471 C CA . PHE A 1 195 ? -4.655 -47.569 -25.304 1.00 55.81 195 PHE A CA 1
ATOM 1472 C C . PHE A 1 195 ? -4.835 -47.071 -26.737 1.00 55.81 195 PHE A C 1
ATOM 1474 O O . PHE A 1 195 ? -5.018 -45.882 -26.982 1.00 55.81 195 PHE A O 1
ATOM 1481 N N . ASN A 1 196 ? -4.766 -47.997 -27.687 1.00 37.06 196 ASN A N 1
ATOM 1482 C CA . ASN A 1 196 ? -5.616 -47.953 -28.869 1.00 37.06 196 ASN A CA 1
ATOM 1483 C C . ASN A 1 196 ? -5.896 -49.408 -29.290 1.00 37.06 196 ASN A C 1
ATOM 1485 O O . ASN A 1 196 ? -4.946 -50.194 -29.256 1.00 37.06 196 ASN A O 1
ATOM 1489 N N . PRO A 1 197 ? -7.157 -49.770 -29.589 1.00 55.91 197 PRO A N 1
ATOM 1490 C CA . PRO A 1 197 ? -7.543 -51.126 -29.981 1.00 55.91 197 PRO A CA 1
ATOM 1491 C C . PRO A 1 197 ? -6.872 -51.583 -31.279 1.00 55.91 197 PRO A C 1
ATOM 1493 O O . PRO A 1 197 ? -6.503 -50.702 -32.097 1.00 55.91 197 PRO A O 1
#